Protein AF-A0A259CVH9-F1 (afdb_monomer_lite)

pLDDT: mean 92.56, std 6.68, range [46.56, 98.88]

Structure (mmCIF, N/CA/C/O backbone):
data_AF-A0A259CVH9-F1
#
_entry.id   AF-A0A259CVH9-F1
#
loop_
_atom_site.group_PDB
_atom_site.id
_atom_site.type_symbol
_ato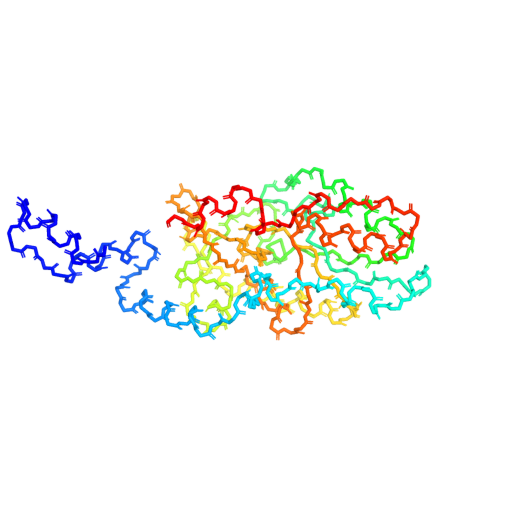m_site.label_atom_id
_atom_site.label_alt_id
_atom_site.label_comp_id
_atom_site.label_asym_id
_atom_site.label_entity_id
_atom_site.label_seq_id
_atom_site.pdbx_PDB_ins_code
_atom_site.Cartn_x
_atom_site.Cartn_y
_atom_site.Cartn_z
_atom_site.occupancy
_atom_site.B_iso_or_equiv
_atom_site.auth_seq_id
_atom_site.auth_comp_id
_atom_site.auth_asym_id
_atom_site.auth_atom_id
_atom_site.pdbx_PDB_model_num
ATOM 1 N N . THR A 1 1 ? -15.887 -14.372 23.619 1.00 76.25 1 THR A N 1
ATOM 2 C CA . THR A 1 1 ? -17.123 -13.780 23.045 1.00 76.25 1 THR A CA 1
ATOM 3 C C . THR A 1 1 ? -17.719 -12.718 23.972 1.00 76.25 1 THR A C 1
ATOM 5 O O . THR A 1 1 ? -17.299 -12.614 25.121 1.00 76.25 1 THR A O 1
ATOM 8 N N . ALA A 1 2 ? -18.716 -11.935 23.524 1.00 79.69 2 ALA A N 1
ATOM 9 C CA . ALA A 1 2 ? -19.437 -10.989 24.397 1.00 79.69 2 ALA A CA 1
ATOM 10 C C . ALA A 1 2 ? -20.149 -11.671 25.576 1.00 79.69 2 ALA A C 1
ATOM 12 O O . ALA A 1 2 ? -20.274 -11.075 26.644 1.00 79.69 2 ALA A O 1
ATOM 13 N N . LYS A 1 3 ? -20.568 -12.930 25.399 1.00 82.44 3 LYS A N 1
ATOM 14 C CA . LYS A 1 3 ? -21.168 -13.743 26.462 1.00 82.44 3 LYS A CA 1
ATOM 15 C C . LYS A 1 3 ? -20.138 -14.122 27.528 1.00 82.44 3 LYS A C 1
ATOM 17 O O . LYS A 1 3 ? -20.437 -13.984 28.707 1.00 82.44 3 LYS A O 1
ATOM 22 N N . ASP A 1 4 ? -18.921 -14.490 27.129 1.00 84.31 4 ASP A N 1
ATOM 23 C CA . ASP A 1 4 ? -17.855 -14.850 28.081 1.00 84.31 4 ASP A CA 1
ATOM 24 C C . ASP A 1 4 ? -17.418 -13.641 28.912 1.00 84.31 4 ASP A C 1
ATOM 26 O O . ASP A 1 4 ? -17.296 -13.731 30.131 1.00 84.31 4 ASP A O 1
ATOM 30 N N . ARG A 1 5 ? -17.275 -12.468 28.278 1.00 83.12 5 ARG A N 1
ATOM 31 C CA . ARG A 1 5 ? -16.976 -11.222 29.001 1.00 83.12 5 ARG A CA 1
ATOM 32 C C . ARG A 1 5 ? -18.088 -10.795 29.934 1.00 83.12 5 ARG A C 1
ATOM 34 O O . ARG A 1 5 ? -17.809 -10.332 31.033 1.00 83.12 5 ARG A O 1
ATOM 41 N N . LEU A 1 6 ? -19.341 -10.966 29.519 1.00 87.75 6 LEU A N 1
ATOM 42 C CA . LEU A 1 6 ? -20.479 -10.731 30.398 1.00 87.75 6 LEU A CA 1
ATOM 43 C C . LEU A 1 6 ? -20.443 -11.676 31.606 1.00 87.75 6 LEU A C 1
ATOM 45 O O . LEU A 1 6 ? -20.653 -11.225 32.728 1.00 87.75 6 LEU A O 1
ATOM 49 N N . ALA A 1 7 ? -20.153 -12.961 31.391 1.00 86.88 7 ALA A N 1
ATOM 50 C CA . ALA A 1 7 ? -20.030 -13.939 32.467 1.00 86.88 7 ALA A CA 1
ATOM 51 C C . ALA A 1 7 ? -18.899 -13.574 33.440 1.00 86.88 7 ALA A C 1
ATOM 53 O O . ALA A 1 7 ? -19.085 -13.667 34.650 1.00 86.88 7 ALA A O 1
ATOM 54 N N . GLN A 1 8 ? -17.759 -13.099 32.932 1.00 87.44 8 GLN A N 1
ATOM 55 C CA . GLN A 1 8 ? -16.642 -12.638 33.755 1.00 87.44 8 GLN A CA 1
ATOM 56 C C . GLN A 1 8 ? -16.979 -11.352 34.523 1.00 87.44 8 GLN A C 1
ATOM 58 O O . GLN A 1 8 ? -16.754 -11.291 35.729 1.00 87.44 8 GLN A O 1
ATOM 63 N N . ALA A 1 9 ? -17.590 -10.361 33.866 1.00 83.44 9 ALA A N 1
ATOM 64 C CA . ALA A 1 9 ? -18.018 -9.114 34.501 1.00 83.44 9 ALA A CA 1
ATOM 65 C C . ALA A 1 9 ? -19.042 -9.362 35.621 1.00 83.44 9 ALA A C 1
ATOM 67 O O . ALA A 1 9 ? -18.959 -8.750 36.684 1.00 83.44 9 ALA A O 1
ATOM 68 N N . ARG A 1 10 ? -19.959 -10.320 35.429 1.00 90.38 10 ARG A N 1
ATOM 69 C CA . ARG A 1 10 ? -20.968 -10.696 36.432 1.00 90.38 10 ARG A CA 1
ATOM 70 C C . ARG A 1 10 ? -20.410 -11.360 37.689 1.00 90.38 10 ARG A C 1
ATOM 72 O O . ARG A 1 10 ? -21.114 -11.381 38.692 1.00 90.38 10 ARG A O 1
ATOM 79 N N . ARG A 1 11 ? -19.161 -11.846 37.673 1.00 90.56 11 ARG A N 1
ATOM 80 C CA . ARG A 1 11 ? -18.482 -12.330 38.892 1.00 90.56 11 ARG A CA 1
ATOM 81 C C . ARG A 1 11 ? -18.163 -11.201 39.874 1.00 90.56 11 ARG A C 1
ATOM 83 O O . ARG A 1 11 ? -18.037 -11.466 41.060 1.00 90.56 11 ARG A O 1
ATOM 90 N N . VAL A 1 12 ? -18.024 -9.970 39.378 1.00 88.88 12 VAL A N 1
ATOM 91 C CA . VAL A 1 12 ? -17.688 -8.777 40.176 1.00 88.88 12 VAL A CA 1
ATOM 92 C C . VAL A 1 12 ? -18.896 -7.851 40.312 1.00 88.88 12 VAL A C 1
ATOM 94 O O . VAL A 1 12 ? -19.144 -7.289 41.373 1.00 88.88 12 VAL A O 1
ATOM 97 N N . THR A 1 13 ? -19.682 -7.708 39.245 1.00 87.31 13 THR A N 1
ATOM 98 C CA . THR A 1 13 ? -20.873 -6.853 39.197 1.00 87.31 13 THR A CA 1
ATOM 99 C C . THR A 1 13 ? -22.050 -7.654 38.636 1.00 87.31 13 THR A C 1
ATOM 101 O O . THR A 1 13 ? -22.218 -7.711 37.415 1.00 87.31 13 THR A O 1
ATOM 104 N N . PRO A 1 14 ? -22.886 -8.275 39.490 1.00 89.12 14 PRO A N 1
ATOM 105 C CA . PRO A 1 14 ? -23.975 -9.161 39.059 1.00 89.12 14 PRO A CA 1
ATOM 106 C C . PRO A 1 14 ? -24.951 -8.515 38.059 1.00 89.12 14 PRO A C 1
ATOM 108 O O . PRO A 1 14 ? -25.470 -9.185 37.165 1.00 89.12 14 PRO A O 1
ATOM 111 N N . GLU A 1 15 ? -25.144 -7.197 38.157 1.00 91.62 15 GLU A N 1
ATOM 112 C CA . GLU A 1 15 ? -26.022 -6.404 37.286 1.00 91.62 15 GLU A CA 1
ATOM 113 C C . GLU A 1 15 ? -25.395 -6.015 35.936 1.00 91.62 15 GLU A C 1
ATOM 115 O O . GLU A 1 15 ? -26.026 -5.321 35.131 1.00 91.62 15 GLU A O 1
ATOM 120 N N . ALA A 1 16 ? -24.164 -6.453 35.644 1.00 88.19 16 ALA A N 1
ATOM 121 C CA . ALA A 1 16 ? -23.511 -6.157 34.375 1.00 88.19 16 ALA A CA 1
ATOM 122 C C . ALA A 1 16 ? -24.403 -6.562 33.185 1.00 88.19 16 ALA A C 1
ATOM 124 O O . ALA A 1 16 ? -24.985 -7.658 33.131 1.00 88.19 16 ALA A O 1
ATOM 125 N N . LYS A 1 17 ? -24.513 -5.645 32.216 1.00 92.12 17 LYS A N 1
ATOM 126 C CA . LYS A 1 17 ? -25.372 -5.772 31.030 1.00 92.12 17 LYS A CA 1
ATOM 127 C C . LYS A 1 17 ? -24.567 -6.224 29.816 1.00 92.12 17 LYS A C 1
ATOM 129 O O . LYS A 1 17 ? -23.443 -5.774 29.603 1.00 92.12 17 LYS A O 1
ATOM 134 N N . LEU A 1 18 ? -25.189 -7.030 28.952 1.00 90.50 18 LEU A N 1
ATOM 135 C CA . LEU A 1 18 ? -24.586 -7.480 27.690 1.00 90.50 18 LEU A CA 1
ATOM 136 C C . LEU A 1 18 ? -24.122 -6.305 26.814 1.00 90.50 18 LEU A C 1
ATOM 138 O O . LEU A 1 18 ? -23.047 -6.373 26.230 1.00 90.50 18 LEU A O 1
ATOM 142 N N . ALA A 1 19 ? -24.898 -5.217 26.773 1.00 89.06 19 ALA A N 1
ATOM 143 C CA . ALA A 1 19 ? -24.561 -4.020 26.005 1.00 89.06 19 ALA A CA 1
ATOM 144 C C . ALA A 1 19 ? -23.228 -3.384 26.442 1.00 89.06 19 ALA A C 1
ATOM 146 O O . ALA A 1 19 ? -22.480 -2.899 25.598 1.00 89.06 19 ALA A O 1
ATOM 147 N N . ALA A 1 20 ? -22.897 -3.431 27.738 1.00 88.12 20 ALA A N 1
ATOM 148 C CA . ALA A 1 20 ? -21.623 -2.927 28.247 1.00 88.12 20 ALA A CA 1
ATOM 149 C C . ALA A 1 20 ? -20.455 -3.826 27.810 1.00 88.12 20 ALA A C 1
ATOM 151 O O . ALA A 1 20 ? -19.454 -3.322 27.310 1.00 88.12 20 ALA A O 1
ATOM 152 N N . ALA A 1 21 ? -20.616 -5.152 27.899 1.00 88.88 21 ALA A N 1
ATOM 153 C CA . ALA A 1 21 ? -19.615 -6.109 27.419 1.00 88.88 21 ALA A CA 1
ATOM 154 C C . ALA A 1 21 ? -19.387 -5.994 25.898 1.00 88.88 21 ALA A C 1
ATOM 156 O O . ALA A 1 21 ? -18.253 -6.031 25.426 1.00 88.88 21 ALA A O 1
ATOM 157 N N . GLN A 1 22 ? -20.461 -5.804 25.127 1.00 91.50 22 GLN A N 1
ATOM 158 C CA . GLN A 1 22 ? -20.402 -5.549 23.686 1.00 91.50 22 GLN A CA 1
ATOM 159 C C . GLN A 1 22 ? -19.689 -4.233 23.359 1.00 91.50 22 GLN A C 1
ATOM 161 O O . GLN A 1 22 ? -18.841 -4.202 22.471 1.00 91.50 22 GLN A O 1
ATOM 166 N N . LEU A 1 23 ? -20.006 -3.150 24.075 1.00 89.75 23 LEU A N 1
ATOM 167 C CA . LEU A 1 23 ? -19.342 -1.860 23.894 1.00 89.75 23 LEU A CA 1
ATOM 168 C C . LEU A 1 23 ? -17.853 -1.937 24.243 1.00 89.75 23 LEU A C 1
ATOM 170 O O . LEU A 1 23 ? -17.039 -1.353 23.537 1.00 89.75 23 LEU A O 1
ATOM 174 N N . GLN A 1 24 ? -17.495 -2.668 25.298 1.00 87.56 24 GLN A N 1
ATOM 175 C CA . GLN A 1 24 ? -16.103 -2.879 25.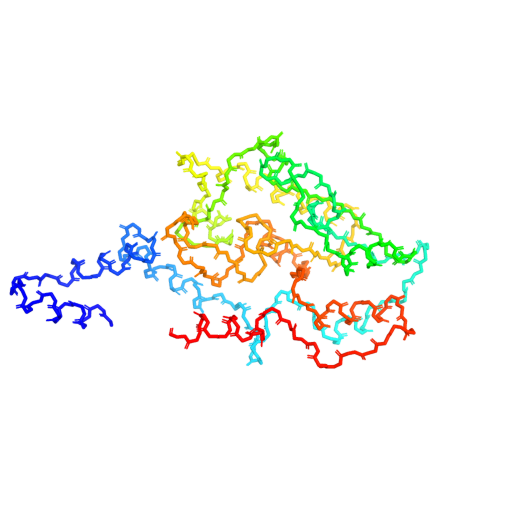676 1.00 87.56 24 GLN A CA 1
ATOM 176 C C . GLN A 1 24 ? -15.334 -3.620 24.577 1.00 87.56 24 GLN A C 1
ATOM 178 O O . GLN A 1 24 ? -14.271 -3.158 24.175 1.00 87.56 24 GLN A O 1
ATOM 183 N N . ILE A 1 25 ? -15.894 -4.711 24.035 1.00 87.31 25 ILE A N 1
ATOM 184 C CA . ILE A 1 25 ? -15.296 -5.410 22.886 1.00 87.31 25 ILE A CA 1
ATOM 185 C C . ILE A 1 25 ? -15.146 -4.455 21.705 1.00 87.31 25 ILE A C 1
ATOM 187 O O . ILE A 1 25 ? -14.065 -4.353 21.143 1.00 87.31 25 ILE A O 1
ATOM 191 N N . ALA A 1 26 ? -16.199 -3.718 21.351 1.00 86.50 26 ALA A N 1
ATOM 192 C CA . ALA A 1 26 ? -16.135 -2.778 20.239 1.00 86.50 26 ALA A CA 1
ATOM 193 C C . ALA A 1 26 ? -14.996 -1.759 20.416 1.00 86.50 26 ALA A C 1
ATOM 195 O O . ALA A 1 26 ? -14.211 -1.568 19.493 1.00 86.50 26 ALA A O 1
ATOM 196 N N . ARG A 1 27 ? -14.859 -1.168 21.610 1.00 86.06 27 ARG A N 1
ATOM 197 C CA . ARG A 1 27 ? -13.824 -0.168 21.916 1.00 86.06 27 ARG A CA 1
ATOM 198 C C . ARG A 1 27 ? -12.409 -0.727 21.883 1.00 86.06 27 ARG A C 1
ATOM 200 O O . ARG A 1 27 ? -11.522 -0.055 21.376 1.00 86.06 27 ARG A O 1
ATOM 207 N N . GLU A 1 28 ? -12.198 -1.942 22.376 1.00 84.06 28 GLU A N 1
ATOM 208 C CA . GLU A 1 28 ? -10.892 -2.608 22.280 1.00 84.06 28 GLU A CA 1
ATOM 209 C C . GLU A 1 28 ? -10.482 -2.887 20.834 1.00 84.06 28 GLU A C 1
ATOM 211 O O . GLU A 1 28 ? -9.303 -2.890 20.503 1.00 84.06 28 GLU A O 1
ATOM 216 N N . TYR A 1 29 ? -11.465 -3.077 19.957 1.00 79.44 29 TYR A N 1
ATOM 217 C CA . TYR A 1 29 ? -11.261 -3.198 18.520 1.00 79.44 29 TYR A CA 1
ATOM 218 C C . TYR A 1 29 ? -11.346 -1.827 17.814 1.00 79.44 29 TYR A C 1
ATOM 220 O O . TYR A 1 29 ? -11.501 -1.769 16.601 1.00 79.44 29 TYR A O 1
ATOM 228 N N . GLY A 1 30 ? -11.250 -0.709 18.541 1.00 79.75 30 GLY A N 1
ATOM 229 C CA . GLY A 1 30 ? -11.197 0.638 17.961 1.00 79.75 30 GLY A CA 1
ATOM 230 C C . GLY A 1 30 ? -12.525 1.172 17.407 1.00 79.75 30 GLY A C 1
ATOM 231 O O . GLY A 1 30 ? -12.536 2.190 16.716 1.00 79.75 30 GLY A O 1
ATOM 232 N N . PHE A 1 31 ? -13.658 0.527 17.701 1.00 83.25 31 PHE A N 1
ATOM 233 C CA . PHE A 1 31 ? -14.986 0.954 17.255 1.00 83.25 31 PHE A CA 1
ATOM 234 C C . PHE A 1 31 ? -15.724 1.762 18.327 1.00 83.25 31 PHE A C 1
ATOM 236 O O . PHE A 1 31 ? -15.744 1.424 19.511 1.00 83.25 31 PHE A O 1
ATOM 243 N N . SER A 1 32 ? -16.436 2.803 17.889 1.00 84.31 32 SER A N 1
ATOM 244 C CA . SER A 1 32 ? -17.243 3.663 18.766 1.00 84.31 32 SER A CA 1
ATOM 245 C C . SER A 1 32 ? -18.487 2.970 19.337 1.00 84.31 32 SER A C 1
ATOM 247 O O . SER A 1 32 ? -19.027 3.406 20.354 1.00 84.31 32 SER A O 1
ATOM 249 N N . SER A 1 33 ? -18.960 1.895 18.697 1.00 88.88 33 SER A N 1
ATOM 250 C CA . SER A 1 33 ? -20.133 1.132 19.127 1.00 88.88 33 SER A CA 1
ATOM 251 C C . SER A 1 33 ? -20.112 -0.310 18.612 1.00 88.88 33 SER A C 1
ATOM 253 O O . SER A 1 33 ? -19.509 -0.611 17.582 1.00 88.88 33 SER A O 1
ATOM 255 N N . TRP A 1 34 ? -20.856 -1.197 19.283 1.00 88.88 34 TRP A N 1
ATOM 256 C CA . TRP A 1 34 ? -21.060 -2.580 18.829 1.00 88.88 34 TRP A CA 1
ATOM 257 C C . TRP A 1 34 ? -21.707 -2.663 17.444 1.00 88.88 34 TRP A C 1
ATOM 259 O O . TRP A 1 34 ? -21.360 -3.524 16.641 1.00 88.88 34 TRP A O 1
ATOM 269 N N . ARG A 1 35 ? -22.636 -1.747 17.137 1.00 88.31 35 ARG A N 1
ATOM 270 C CA . ARG A 1 35 ? -23.261 -1.673 15.812 1.00 88.31 35 ARG A CA 1
ATOM 271 C C . ARG A 1 35 ? -22.223 -1.361 14.735 1.00 88.31 35 ARG A C 1
ATOM 273 O O . ARG A 1 35 ? -22.218 -2.046 13.722 1.00 88.31 35 ARG A O 1
ATOM 280 N N . ALA A 1 36 ? -21.347 -0.382 14.968 1.00 84.81 36 ALA A N 1
ATOM 281 C CA . ALA A 1 36 ? -20.278 -0.040 14.029 1.00 84.81 36 ALA A CA 1
ATOM 282 C C . ALA A 1 36 ? -19.333 -1.229 13.787 1.00 84.81 36 ALA A C 1
ATOM 284 O O . ALA A 1 36 ? -19.039 -1.541 12.637 1.00 84.81 36 ALA A O 1
ATOM 285 N N . MET A 1 37 ? -18.947 -1.938 14.855 1.00 86.94 37 MET A N 1
ATOM 286 C CA . MET A 1 37 ? -18.130 -3.150 14.748 1.00 86.94 37 MET A CA 1
ATOM 287 C C . MET A 1 37 ? -18.824 -4.238 13.916 1.00 86.94 37 MET A C 1
ATOM 289 O O . MET A 1 37 ? -18.209 -4.785 13.009 1.00 86.94 37 MET A O 1
ATOM 293 N N . LYS A 1 38 ? -20.104 -4.539 14.179 1.00 87.06 38 LYS A N 1
ATOM 294 C CA . LYS A 1 38 ? -20.841 -5.562 13.415 1.00 87.06 38 LYS A CA 1
ATOM 295 C C . LYS A 1 38 ? -20.929 -5.234 11.930 1.00 87.06 38 LYS A C 1
ATOM 297 O O . LYS A 1 38 ? -20.645 -6.101 11.118 1.00 87.06 38 LYS A O 1
ATOM 302 N N . VAL A 1 39 ? -21.269 -3.990 11.591 1.00 84.81 39 VAL A N 1
ATOM 303 C CA . VAL A 1 39 ? -21.339 -3.561 10.188 1.00 84.81 39 VAL A CA 1
ATOM 304 C C . VAL A 1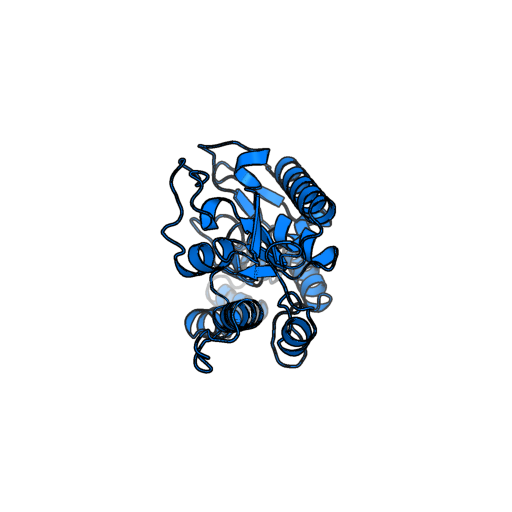 39 ? -19.970 -3.710 9.519 1.00 84.81 39 VAL A C 1
ATOM 306 O O . VAL A 1 39 ? -19.893 -4.182 8.392 1.00 84.81 39 VAL A O 1
ATOM 309 N N . HIS A 1 40 ? -18.879 -3.356 10.203 1.00 81.75 40 HIS A N 1
ATOM 310 C CA . HIS A 1 40 ? -17.535 -3.567 9.665 1.00 81.75 40 HIS A CA 1
ATOM 311 C C . HIS A 1 40 ? -17.215 -5.057 9.459 1.00 81.75 40 HIS A C 1
ATOM 313 O O . HIS A 1 40 ? -16.723 -5.417 8.396 1.00 81.75 40 HIS A O 1
ATOM 319 N N . VAL A 1 41 ? -17.545 -5.931 10.416 1.00 82.00 41 VAL A N 1
ATOM 320 C CA . VAL A 1 41 ? -17.359 -7.387 10.263 1.00 82.00 41 VAL A CA 1
ATOM 321 C C . VAL A 1 41 ? -18.153 -7.922 9.071 1.00 82.00 41 VAL A C 1
ATOM 323 O O . VAL A 1 41 ? -17.603 -8.658 8.262 1.00 82.00 41 VAL A O 1
ATOM 326 N N . GLU A 1 42 ? -19.411 -7.511 8.915 1.00 82.81 42 GLU A N 1
ATOM 327 C CA . GLU A 1 42 ? -20.248 -7.883 7.767 1.00 82.81 42 GLU A CA 1
ATOM 328 C C . GLU A 1 42 ? -19.624 -7.417 6.439 1.00 82.81 42 GLU A C 1
ATOM 330 O O . GLU A 1 42 ? -19.589 -8.180 5.473 1.00 82.81 42 GLU A O 1
ATOM 335 N N . ARG A 1 43 ? -19.059 -6.199 6.394 1.00 80.25 43 ARG A N 1
ATOM 336 C CA . ARG A 1 43 ? -18.331 -5.693 5.216 1.00 80.25 43 ARG A CA 1
ATOM 337 C C . ARG A 1 43 ? -17.056 -6.481 4.933 1.00 80.25 43 ARG A C 1
ATOM 339 O O . ARG A 1 43 ? -16.795 -6.778 3.771 1.00 80.25 43 ARG A O 1
ATOM 346 N N . LEU A 1 44 ? -16.279 -6.831 5.958 1.00 74.44 44 LEU A N 1
ATOM 347 C CA . LEU A 1 44 ? -15.095 -7.677 5.798 1.00 74.44 44 LEU A CA 1
ATOM 348 C C . LEU A 1 44 ? -15.473 -9.052 5.249 1.00 74.44 44 LEU A C 1
ATOM 350 O O . LEU A 1 44 ? -14.836 -9.521 4.318 1.00 74.44 44 LEU A O 1
ATOM 354 N N . SER A 1 45 ? -16.537 -9.669 5.768 1.00 71.88 45 SER A N 1
ATOM 355 C CA . SER A 1 45 ? -17.029 -10.955 5.261 1.00 71.88 45 SER A CA 1
ATOM 356 C C . SER A 1 45 ? -17.529 -10.874 3.816 1.00 71.88 45 SER A C 1
ATOM 358 O O . SER A 1 45 ? -17.451 -11.862 3.093 1.00 71.88 45 SER A O 1
ATOM 360 N N . ALA A 1 46 ? -18.025 -9.713 3.382 1.00 70.44 46 ALA A N 1
ATOM 361 C CA . ALA A 1 46 ? -18.440 -9.484 2.000 1.00 70.44 46 ALA A CA 1
ATOM 362 C C . ALA A 1 46 ? -17.265 -9.196 1.044 1.00 70.44 46 ALA A C 1
ATOM 364 O O . ALA A 1 46 ? -17.410 -9.355 -0.169 1.00 70.44 46 ALA A O 1
ATOM 365 N N . ARG A 1 47 ? -16.106 -8.757 1.555 1.00 77.81 47 ARG A N 1
ATOM 366 C CA . ARG A 1 47 ? -14.920 -8.445 0.746 1.00 77.81 47 ARG A CA 1
ATOM 367 C C . ARG A 1 47 ? -14.009 -9.666 0.646 1.00 77.81 47 ARG A C 1
ATOM 369 O O . ARG A 1 47 ? -13.523 -10.194 1.640 1.00 77.81 47 ARG A O 1
ATOM 376 N N . ARG A 1 48 ? -13.712 -10.088 -0.583 1.00 78.06 48 ARG A N 1
ATOM 377 C CA . ARG A 1 48 ? -12.743 -11.159 -0.843 1.00 78.06 48 ARG A CA 1
ATOM 378 C C . ARG A 1 48 ? -11.317 -10.602 -0.785 1.00 78.06 48 ARG A C 1
ATOM 380 O O . ARG A 1 48 ? -10.781 -10.133 -1.787 1.00 78.06 48 ARG A O 1
ATOM 387 N N . THR A 1 49 ? -10.724 -10.624 0.406 1.00 84.25 49 THR A N 1
ATOM 388 C CA . THR A 1 49 ? -9.339 -10.167 0.645 1.00 84.25 49 THR A CA 1
ATOM 389 C C . THR A 1 49 ? -8.301 -11.217 0.244 1.00 84.25 49 THR A C 1
ATOM 391 O O . THR A 1 49 ? -7.194 -10.870 -0.162 1.00 84.25 49 THR A O 1
ATOM 394 N N . PHE A 1 50 ? -8.678 -12.495 0.311 1.00 90.00 50 PHE A N 1
ATOM 395 C CA . PHE A 1 50 ? -7.851 -13.639 -0.061 1.00 90.00 50 PHE A CA 1
ATOM 396 C C . PHE A 1 50 ? -8.577 -14.516 -1.082 1.00 90.00 50 PHE A C 1
ATOM 398 O O . PHE A 1 50 ? -9.806 -14.633 -1.056 1.00 90.00 50 PHE A O 1
ATOM 405 N N . ASP A 1 51 ? -7.810 -15.117 -1.981 1.00 89.06 51 ASP A N 1
ATOM 406 C CA . ASP A 1 51 ? -8.251 -16.214 -2.829 1.00 89.06 51 ASP A CA 1
ATOM 407 C C . ASP A 1 51 ? -8.491 -17.494 -2.002 1.00 89.06 51 ASP A C 1
ATOM 409 O O . ASP A 1 51 ? -8.158 -17.567 -0.818 1.00 89.06 51 ASP A O 1
ATOM 413 N N . GLU A 1 52 ? -9.084 -18.520 -2.621 1.00 87.38 52 GLU A N 1
ATOM 414 C CA . GLU A 1 52 ? -9.399 -19.800 -1.956 1.00 87.38 52 GLU A CA 1
ATOM 415 C C . GLU A 1 52 ? -8.155 -20.538 -1.444 1.00 87.38 52 GLU A C 1
ATOM 417 O O . GLU A 1 52 ? -8.229 -21.282 -0.470 1.00 87.38 52 GLU A O 1
ATOM 422 N N . ASP A 1 53 ? -7.003 -20.301 -2.068 1.00 89.06 53 ASP A N 1
ATOM 423 C CA . ASP A 1 53 ? -5.701 -20.839 -1.673 1.00 89.06 53 ASP A CA 1
ATOM 424 C C . ASP A 1 53 ? -4.969 -19.963 -0.639 1.00 89.06 53 ASP A C 1
ATOM 426 O O . ASP A 1 53 ? -3.818 -20.236 -0.299 1.00 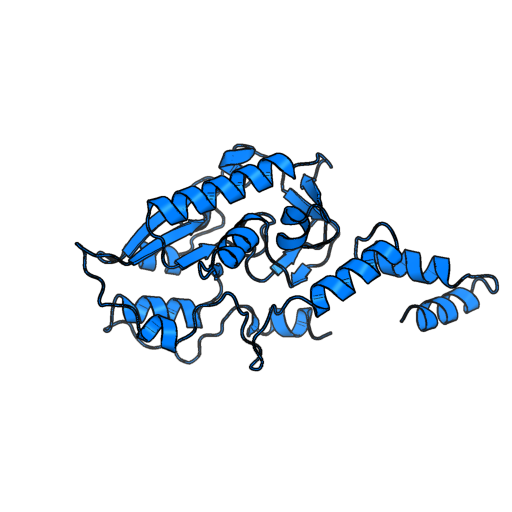89.06 53 ASP A O 1
ATOM 430 N N . GLY A 1 54 ? -5.624 -18.918 -0.122 1.00 89.88 54 GLY A N 1
ATOM 431 C CA . GLY A 1 54 ? -5.094 -18.059 0.936 1.00 89.88 54 GLY A CA 1
ATOM 432 C C . GLY A 1 54 ? -4.122 -16.976 0.462 1.00 89.88 54 GLY A C 1
ATOM 433 O O . GLY A 1 54 ? -3.510 -16.315 1.300 1.00 89.88 54 GLY A O 1
ATOM 434 N N . VAL A 1 55 ? -3.984 -16.760 -0.850 1.00 92.75 55 VAL A N 1
ATOM 435 C CA . VAL A 1 55 ? -3.164 -15.672 -1.405 1.00 92.75 55 VAL A CA 1
ATOM 436 C C . VAL A 1 55 ? -3.975 -14.371 -1.441 1.00 92.75 55 VAL A C 1
ATOM 438 O O . VAL A 1 55 ? -5.120 -14.391 -1.893 1.00 92.75 55 VAL A O 1
ATOM 441 N N . PRO A 1 56 ? -3.438 -13.222 -0.991 1.00 95.06 56 PRO A N 1
ATOM 442 C CA . PRO A 1 56 ? -4.142 -11.952 -1.096 1.00 95.06 56 PRO A CA 1
ATOM 443 C C . PRO A 1 56 ? -4.513 -11.610 -2.545 1.00 95.06 56 PRO A C 1
ATOM 445 O O . PRO A 1 56 ? -3.666 -11.636 -3.436 1.00 95.06 56 PRO A O 1
ATOM 448 N N . THR A 1 57 ? -5.766 -11.213 -2.777 1.00 94.44 57 THR A N 1
ATOM 449 C CA . THR A 1 57 ? -6.335 -11.013 -4.129 1.00 94.44 57 THR A CA 1
ATOM 450 C C . THR A 1 57 ? -5.682 -9.891 -4.940 1.00 94.44 57 THR A C 1
ATOM 452 O O . THR A 1 57 ? -5.855 -9.813 -6.153 1.00 94.44 57 THR A O 1
ATOM 455 N N . HIS A 1 58 ? -4.942 -9.001 -4.280 1.00 95.69 58 HIS A N 1
ATOM 456 C CA . HIS A 1 58 ? -4.248 -7.880 -4.909 1.00 95.69 58 HIS A CA 1
ATOM 457 C C . HIS A 1 58 ? -2.832 -8.227 -5.391 1.00 95.69 58 HIS A C 1
ATOM 459 O O . HIS A 1 58 ? -2.255 -7.444 -6.152 1.00 95.69 58 HIS A O 1
ATOM 465 N N . LEU A 1 59 ? -2.269 -9.362 -4.954 1.00 96.94 59 LEU A N 1
ATOM 466 C CA . LEU A 1 59 ? -0.951 -9.798 -5.402 1.00 96.94 59 LEU A CA 1
ATOM 467 C C . LEU A 1 59 ? -1.046 -10.345 -6.832 1.00 96.94 59 LEU A C 1
ATOM 469 O O . LEU A 1 59 ? -1.926 -11.157 -7.130 1.00 96.94 59 LEU A O 1
ATOM 473 N N . PRO A 1 60 ? -0.137 -9.946 -7.740 1.00 96.31 60 PRO A N 1
ATOM 474 C CA . PRO A 1 60 ? -0.083 -10.546 -9.060 1.00 96.31 60 PRO A CA 1
ATOM 475 C C . PRO A 1 60 ? 0.332 -12.015 -8.937 1.00 96.31 60 PRO A C 1
ATOM 477 O O . PRO A 1 60 ? 1.372 -12.345 -8.368 1.00 96.31 60 PRO A O 1
ATOM 480 N N . ARG A 1 61 ? -0.480 -12.904 -9.506 1.00 91.94 61 ARG A N 1
ATOM 481 C CA . ARG A 1 61 ? -0.190 -14.336 -9.522 1.00 91.94 61 ARG A CA 1
ATOM 482 C C . ARG A 1 61 ? 1.026 -14.659 -10.397 1.00 91.94 61 ARG A C 1
ATOM 484 O O . ARG A 1 61 ? 1.405 -13.899 -11.289 1.00 91.94 61 ARG A O 1
ATOM 491 N N . VAL A 1 62 ? 1.641 -15.814 -10.145 1.00 88.50 62 VAL A N 1
ATOM 492 C CA . VAL A 1 62 ? 2.851 -16.256 -10.861 1.00 88.50 62 VAL A CA 1
ATOM 493 C C . VAL A 1 62 ? 2.595 -16.420 -12.362 1.00 88.50 62 VAL A C 1
ATOM 495 O O . VAL A 1 62 ? 3.442 -16.045 -13.168 1.00 88.50 62 VAL A O 1
ATOM 498 N N . ASP A 1 63 ? 1.429 -16.934 -12.741 1.00 91.25 63 ASP A N 1
ATOM 499 C CA . ASP A 1 63 ? 0.976 -17.056 -14.128 1.00 91.25 63 ASP A CA 1
ATOM 500 C C . ASP A 1 63 ? 0.753 -15.686 -14.781 1.00 91.25 63 ASP A C 1
ATOM 502 O O . ASP A 1 63 ? 1.199 -15.481 -15.908 1.00 91.25 63 ASP A O 1
ATOM 506 N N . LEU A 1 64 ? 0.175 -14.717 -14.060 1.00 94.50 64 LEU A N 1
ATOM 507 C CA . LEU A 1 64 ? 0.052 -13.338 -14.543 1.00 94.50 64 LEU A CA 1
ATOM 508 C C . LEU A 1 64 ? 1.426 -12.703 -14.797 1.00 94.50 64 LEU A C 1
ATOM 510 O O . LEU A 1 64 ? 1.629 -12.064 -15.827 1.00 94.50 64 LEU A O 1
ATOM 514 N N . ILE A 1 65 ? 2.384 -12.874 -13.881 1.00 95.94 65 ILE A N 1
ATOM 515 C CA . ILE A 1 65 ? 3.753 -12.366 -14.072 1.00 95.94 65 ILE A CA 1
ATOM 516 C C . ILE A 1 65 ? 4.410 -13.056 -15.275 1.00 95.94 65 ILE A C 1
ATOM 518 O O . ILE A 1 65 ? 5.066 -12.400 -16.086 1.00 95.94 65 ILE A O 1
ATOM 522 N N . ALA A 1 66 ? 4.223 -14.370 -15.417 1.00 92.44 66 ALA A N 1
ATOM 523 C CA . ALA A 1 66 ? 4.757 -15.143 -16.535 1.00 92.44 66 ALA A CA 1
ATOM 524 C C . ALA A 1 66 ? 4.140 -14.734 -17.883 1.00 92.44 66 ALA A C 1
ATOM 526 O O . ALA A 1 66 ? 4.838 -14.746 -18.895 1.00 92.44 66 ALA A O 1
ATOM 527 N N . SER A 1 67 ? 2.868 -14.324 -17.900 1.00 95.44 67 SER A N 1
ATOM 528 C CA . SER A 1 67 ? 2.162 -13.902 -19.112 1.00 95.44 67 SER A CA 1
ATOM 529 C C . SER A 1 67 ? 2.508 -12.481 -19.567 1.00 95.44 67 SER A C 1
ATOM 531 O O . SER A 1 67 ? 2.038 -12.042 -20.619 1.00 95.44 67 SER A O 1
ATOM 533 N N . TRP A 1 68 ? 3.278 -11.716 -18.787 1.00 96.38 68 TRP A N 1
ATOM 534 C CA . TRP A 1 68 ? 3.720 -10.385 -19.202 1.00 96.38 68 TRP A CA 1
ATOM 535 C C . TRP A 1 68 ? 4.593 -10.457 -20.460 1.00 96.38 68 TRP A C 1
ATOM 537 O O . TRP A 1 68 ? 5.288 -11.454 -20.660 1.00 96.38 68 TRP A O 1
ATOM 547 N N . PRO A 1 69 ? 4.597 -9.410 -21.307 1.00 94.75 69 PRO A N 1
ATOM 548 C CA . PRO A 1 69 ? 5.478 -9.354 -22.469 1.00 94.75 69 PRO A CA 1
ATOM 549 C C . PRO A 1 69 ? 6.943 -9.234 -22.046 1.00 94.75 69 PRO A C 1
ATOM 551 O O . PRO A 1 69 ? 7.245 -8.865 -20.910 1.00 94.75 69 PRO A O 1
ATOM 554 N N . ASP A 1 70 ? 7.860 -9.484 -22.980 1.00 94.25 70 ASP A N 1
ATOM 555 C CA . ASP A 1 70 ? 9.267 -9.167 -22.750 1.00 94.25 70 ASP A CA 1
ATOM 556 C C . ASP A 1 70 ? 9.461 -7.654 -22.661 1.00 94.25 70 ASP A C 1
ATOM 558 O O . ASP A 1 70 ? 8.994 -6.888 -23.521 1.00 94.25 70 ASP A O 1
ATOM 562 N N . PHE A 1 71 ? 10.142 -7.243 -21.592 1.00 96.75 71 PHE A N 1
ATOM 563 C CA . PHE A 1 71 ? 10.459 -5.854 -21.299 1.00 96.75 71 PHE A CA 1
ATOM 564 C C . PHE A 1 71 ? 11.875 -5.533 -21.763 1.00 96.75 71 PHE A C 1
ATOM 566 O O . PHE A 1 71 ? 12.829 -6.229 -21.407 1.00 96.75 71 PHE A O 1
ATOM 573 N N . THR A 1 72 ? 12.004 -4.447 -22.518 1.00 96.31 72 THR A N 1
ATOM 574 C CA . THR A 1 72 ? 13.281 -3.899 -22.998 1.00 96.31 72 THR A CA 1
ATOM 575 C C . THR A 1 72 ? 13.467 -2.484 -22.454 1.00 96.31 72 THR A C 1
ATOM 577 O O . THR A 1 72 ? 12.578 -1.962 -21.778 1.00 96.31 72 THR A O 1
ATOM 580 N N . ALA A 1 73 ? 14.598 -1.841 -22.739 1.00 95.19 73 ALA A N 1
ATOM 581 C CA . ALA A 1 73 ? 14.812 -0.449 -22.343 1.00 95.19 73 ALA A CA 1
ATOM 582 C C . ALA A 1 73 ? 13.814 0.516 -23.018 1.00 95.19 73 ALA A C 1
ATOM 584 O O . ALA A 1 73 ? 13.357 1.488 -22.416 1.00 95.19 73 ALA A O 1
ATOM 585 N N . GLU A 1 74 ? 13.414 0.212 -24.253 1.00 96.38 74 GLU A N 1
ATOM 586 C CA . GLU A 1 74 ? 12.469 0.997 -25.053 1.00 96.38 74 GLU A CA 1
ATOM 587 C C . GLU A 1 74 ? 11.018 0.742 -24.629 1.00 96.38 74 GLU A C 1
ATOM 589 O O . GLU A 1 74 ? 10.176 1.641 -24.695 1.00 96.38 74 GLU A O 1
ATOM 594 N N . ARG A 1 75 ? 10.725 -0.476 -24.155 1.00 96.31 75 ARG A N 1
ATOM 595 C CA . ARG A 1 75 ? 9.405 -0.888 -23.663 1.00 96.31 75 ARG A CA 1
ATOM 596 C C . ARG A 1 75 ? 9.517 -1.498 -22.258 1.00 96.31 75 ARG A C 1
ATOM 598 O O . ARG A 1 75 ? 9.363 -2.716 -22.111 1.00 96.31 75 ARG A O 1
ATOM 605 N N . PRO A 1 76 ? 9.799 -0.671 -21.236 1.00 97.94 76 PRO A N 1
ATOM 606 C CA . PRO A 1 76 ? 10.064 -1.150 -19.888 1.00 97.94 76 PRO A CA 1
ATOM 607 C C . PRO A 1 76 ? 8.783 -1.549 -19.153 1.00 97.94 76 PRO A C 1
ATOM 609 O O . PRO A 1 76 ? 7.666 -1.180 -19.531 1.00 97.94 76 PRO A O 1
ATOM 612 N N . LEU A 1 77 ? 8.946 -2.279 -18.052 1.00 98.38 77 LEU A N 1
ATOM 613 C CA . LEU A 1 77 ? 7.883 -2.475 -17.075 1.00 98.38 77 LEU A CA 1
ATOM 614 C C . LEU A 1 77 ? 7.672 -1.177 -16.292 1.00 98.38 77 LEU A C 1
ATOM 616 O O . LEU A 1 77 ? 8.553 -0.749 -15.548 1.00 98.38 77 LEU A O 1
ATOM 620 N N . ASN A 1 78 ? 6.493 -0.571 -16.431 1.00 98.56 78 ASN A N 1
ATOM 621 C CA . ASN A 1 78 ? 6.134 0.628 -15.681 1.00 98.56 78 ASN A CA 1
ATOM 622 C C . ASN A 1 78 ? 5.680 0.257 -14.262 1.00 98.56 78 ASN A C 1
ATOM 624 O O . ASN A 1 78 ? 4.685 -0.454 -14.080 1.00 98.56 78 ASN A O 1
ATOM 628 N N . LEU A 1 79 ? 6.405 0.768 -13.272 1.00 98.62 79 LEU A N 1
ATOM 629 C CA . LEU A 1 79 ? 6.206 0.525 -11.848 1.00 98.62 79 LEU A CA 1
ATOM 630 C C . LEU A 1 79 ? 5.799 1.823 -11.151 1.00 98.62 79 LEU A C 1
ATOM 632 O O . LEU A 1 79 ? 6.415 2.860 -11.380 1.00 98.62 79 LEU A O 1
ATOM 636 N N . LEU A 1 80 ? 4.813 1.763 -10.259 1.00 98.75 80 LEU A N 1
ATOM 637 C CA . LEU A 1 80 ? 4.583 2.818 -9.270 1.00 98.75 80 LEU A CA 1
ATOM 638 C C . LEU A 1 80 ? 5.259 2.407 -7.967 1.00 98.75 80 LEU A C 1
ATOM 640 O O . LEU A 1 80 ? 5.021 1.304 -7.491 1.00 98.75 80 LEU A O 1
ATOM 644 N N . VAL A 1 81 ? 6.067 3.275 -7.367 1.00 98.06 81 VAL A N 1
ATOM 645 C CA . VAL A 1 81 ? 6.800 2.936 -6.139 1.00 98.06 81 VAL A CA 1
ATOM 646 C C . VAL A 1 81 ? 6.577 3.999 -5.072 1.00 98.06 81 VAL A C 1
ATOM 648 O O . VAL A 1 81 ? 6.661 5.198 -5.353 1.00 98.06 81 VAL A O 1
ATOM 651 N N . SER A 1 82 ? 6.298 3.579 -3.832 1.00 96.50 82 SER A N 1
ATOM 652 C CA . SER A 1 82 ? 6.264 4.513 -2.700 1.00 96.50 82 SER A CA 1
ATOM 653 C C . SER A 1 82 ? 7.575 5.298 -2.632 1.00 96.50 82 SER A C 1
ATOM 655 O O . SER A 1 82 ? 8.651 4.705 -2.615 1.00 96.50 82 SER A O 1
ATOM 657 N N . GLY A 1 83 ? 7.497 6.629 -2.552 1.00 93.38 83 GLY A N 1
ATOM 658 C CA . GLY A 1 83 ? 8.685 7.493 -2.590 1.00 93.38 83 GLY A CA 1
ATOM 659 C C . GLY A 1 83 ? 9.755 7.123 -1.555 1.00 93.38 83 GLY A C 1
ATOM 660 O O . GLY A 1 83 ? 10.941 7.133 -1.872 1.00 93.38 83 GLY A O 1
ATOM 661 N N . CYS A 1 84 ? 9.343 6.704 -0.355 1.00 91.62 84 CYS A N 1
ATOM 662 C CA . CYS A 1 84 ? 10.261 6.245 0.685 1.00 91.62 84 CYS A CA 1
ATOM 663 C C . CYS A 1 84 ? 11.005 4.949 0.323 1.00 91.62 84 CYS A C 1
ATOM 665 O O . CYS A 1 84 ? 12.186 4.834 0.633 1.00 91.62 84 CYS A O 1
ATOM 667 N N . LEU A 1 85 ? 10.363 4.007 -0.381 1.00 93.69 85 LEU A N 1
ATOM 668 C CA . LEU A 1 85 ? 11.017 2.786 -0.872 1.00 93.69 85 LEU A CA 1
ATOM 669 C C . LEU A 1 85 ? 12.039 3.083 -1.975 1.00 93.69 85 LEU A C 1
ATOM 671 O O . LEU A 1 85 ? 12.991 2.329 -2.153 1.00 93.69 85 LEU A O 1
ATOM 675 N N . ALA A 1 86 ? 11.847 4.183 -2.705 1.00 91.69 86 ALA A N 1
ATOM 676 C CA . ALA A 1 86 ? 12.774 4.663 -3.724 1.00 91.69 86 ALA A CA 1
ATOM 677 C C . ALA A 1 86 ? 13.912 5.540 -3.158 1.00 91.69 86 ALA A C 1
ATOM 679 O O . ALA A 1 86 ? 14.705 6.076 -3.929 1.00 91.69 86 ALA A O 1
ATOM 680 N N . GLY A 1 87 ? 13.995 5.701 -1.831 1.00 89.75 87 GLY A N 1
ATOM 681 C CA . GLY A 1 87 ? 15.048 6.472 -1.164 1.00 89.75 87 GLY A CA 1
ATOM 682 C C . GLY A 1 87 ? 14.812 7.984 -1.115 1.00 89.75 87 GLY A C 1
ATOM 683 O O . GLY A 1 87 ? 15.741 8.729 -0.813 1.00 89.75 87 GLY A O 1
ATOM 684 N N . LEU A 1 88 ? 13.595 8.461 -1.399 1.00 90.31 88 LEU A N 1
ATOM 685 C CA . LEU A 1 88 ? 13.269 9.880 -1.237 1.00 90.31 88 LEU A CA 1
ATOM 686 C C . LEU A 1 88 ? 13.108 10.234 0.258 1.00 90.31 88 LEU A C 1
ATOM 688 O O . LEU A 1 88 ? 12.517 9.438 0.998 1.00 90.31 88 LEU A O 1
ATOM 692 N N . PRO A 1 89 ? 13.558 11.425 0.701 1.00 90.94 89 PRO A N 1
ATOM 693 C CA . PRO A 1 89 ? 13.444 11.896 2.087 1.00 90.94 89 PRO A CA 1
ATOM 694 C C . PRO A 1 89 ? 12.015 12.379 2.396 1.00 90.94 89 PRO A C 1
ATOM 696 O O . PRO A 1 89 ? 11.751 13.564 2.570 1.00 90.94 89 PRO A O 1
ATOM 699 N N . VAL A 1 90 ? 11.060 11.449 2.372 1.00 90.81 90 VAL A N 1
ATOM 700 C CA . VAL A 1 90 ? 9.610 11.709 2.509 1.00 90.81 90 VAL A CA 1
ATOM 701 C C . VAL A 1 90 ? 8.992 10.993 3.714 1.00 90.81 90 VAL A C 1
ATOM 703 O O . VAL A 1 90 ? 7.763 10.865 3.813 1.00 90.81 90 VAL A O 1
ATOM 706 N N . GLY A 1 91 ? 9.835 10.492 4.622 1.00 88.69 91 GLY A N 1
ATOM 707 C CA . GLY A 1 91 ? 9.414 10.025 5.938 1.00 88.69 91 GLY A CA 1
ATOM 708 C C . GLY A 1 91 ? 8.728 11.131 6.738 1.00 88.69 91 GLY A C 1
ATOM 709 O O . GLY A 1 91 ? 8.755 12.299 6.358 1.00 88.69 91 GLY A O 1
ATOM 710 N N . VAL A 1 92 ? 8.087 10.755 7.841 1.00 87.75 92 VAL A N 1
ATOM 711 C CA . VAL A 1 92 ? 7.334 11.667 8.728 1.00 87.75 92 VAL A CA 1
ATOM 712 C C . VAL A 1 92 ? 8.143 12.913 9.119 1.00 87.75 92 VAL A C 1
ATOM 714 O O . VAL A 1 92 ? 7.608 14.015 9.124 1.00 87.75 92 VAL A O 1
ATOM 717 N N . ASP A 1 93 ? 9.437 12.751 9.371 1.00 88.94 93 ASP A N 1
ATOM 718 C CA . ASP A 1 93 ? 10.401 13.779 9.778 1.00 88.94 93 ASP A CA 1
ATOM 719 C C . ASP A 1 93 ? 11.378 14.190 8.655 1.00 88.94 93 ASP A C 1
ATOM 721 O O . ASP A 1 93 ? 12.354 14.892 8.903 1.00 88.94 93 ASP A O 1
ATOM 725 N N . GLY A 1 94 ? 11.147 13.743 7.416 1.00 82.38 94 GLY A N 1
ATOM 726 C CA . GLY A 1 94 ? 12.099 13.913 6.311 1.00 82.38 94 GLY A CA 1
ATOM 727 C C . GLY A 1 94 ? 13.206 12.864 6.265 1.00 82.38 94 GLY A C 1
ATOM 728 O O . GLY A 1 94 ? 14.079 12.942 5.401 1.00 82.38 94 GLY A O 1
ATOM 729 N N . SER A 1 95 ? 13.163 11.852 7.135 1.00 82.12 95 SER A N 1
ATOM 730 C CA . SER A 1 95 ? 14.032 10.680 7.027 1.00 82.12 95 SER A CA 1
ATOM 731 C C . SER A 1 95 ? 13.642 9.765 5.858 1.00 82.12 95 SER A C 1
ATOM 733 O O . SER A 1 95 ? 12.633 9.948 5.164 1.00 82.12 95 SER A O 1
ATOM 735 N N . THR A 1 96 ? 14.465 8.743 5.641 1.00 77.94 96 THR A N 1
ATOM 736 C CA . THR A 1 96 ? 14.133 7.583 4.815 1.00 77.94 96 THR A CA 1
ATOM 737 C C . THR A 1 96 ? 13.756 6.410 5.724 1.00 77.94 96 THR A C 1
ATOM 739 O O . THR A 1 96 ? 14.260 6.284 6.837 1.00 77.94 96 THR A O 1
ATOM 742 N N . TYR A 1 97 ? 12.899 5.501 5.253 1.00 76.62 97 TYR A N 1
ATOM 743 C CA . TYR A 1 97 ? 12.508 4.304 6.017 1.00 76.62 97 TYR A CA 1
ATOM 744 C C . TYR A 1 97 ? 13.485 3.128 5.839 1.00 76.62 97 TYR A C 1
ATOM 746 O O . TYR A 1 97 ? 13.080 1.967 5.806 1.00 76.62 97 TYR A O 1
ATOM 754 N N . GLY A 1 98 ? 14.781 3.436 5.765 1.00 72.38 98 GLY A N 1
ATOM 755 C CA . GLY A 1 98 ? 15.854 2.468 5.552 1.00 72.38 98 GLY A CA 1
ATOM 756 C C . GLY A 1 98 ? 16.198 2.231 4.080 1.00 72.38 98 GLY A C 1
ATOM 757 O O . GLY A 1 98 ? 15.585 2.787 3.167 1.00 72.38 98 GLY A O 1
ATOM 758 N N . ASP A 1 99 ? 17.228 1.410 3.861 1.00 74.44 99 ASP A N 1
ATOM 759 C CA . ASP A 1 99 ? 17.660 0.998 2.527 1.00 74.44 99 ASP A CA 1
ATOM 760 C C . ASP A 1 99 ? 16.870 -0.234 2.069 1.00 74.44 99 ASP A C 1
ATOM 762 O O . ASP A 1 99 ? 17.012 -1.338 2.600 1.00 74.44 99 ASP A O 1
ATOM 766 N N . HIS A 1 100 ? 16.029 -0.048 1.055 1.00 87.69 100 HIS A N 1
ATOM 767 C CA . HIS A 1 100 ? 15.300 -1.128 0.399 1.00 87.69 100 HIS A CA 1
ATOM 768 C C . HIS A 1 100 ? 16.075 -1.616 -0.824 1.00 87.69 100 HIS A C 1
ATOM 770 O O . HIS A 1 100 ? 15.589 -1.537 -1.953 1.00 87.69 100 HIS A O 1
ATOM 776 N N . ALA A 1 101 ? 17.276 -2.155 -0.596 1.00 88.56 101 ALA A N 1
ATOM 777 C CA . ALA A 1 101 ? 18.220 -2.538 -1.647 1.00 88.56 101 ALA A CA 1
ATOM 778 C C . ALA A 1 101 ? 17.604 -3.431 -2.739 1.00 88.56 101 ALA A C 1
ATOM 780 O O . ALA A 1 101 ? 17.938 -3.292 -3.914 1.00 88.56 101 ALA A O 1
ATOM 781 N N . LEU A 1 102 ? 16.682 -4.332 -2.376 1.00 90.31 102 LEU A N 1
ATOM 782 C CA . LEU A 1 102 ? 15.949 -5.148 -3.346 1.00 90.31 102 LEU A CA 1
ATOM 783 C C . LEU A 1 102 ? 15.082 -4.285 -4.273 1.00 90.31 102 LEU A C 1
ATOM 785 O O . LEU A 1 102 ? 15.139 -4.451 -5.485 1.00 90.31 102 LEU A O 1
ATOM 789 N N . ILE A 1 103 ? 14.308 -3.348 -3.724 1.00 93.81 103 ILE A N 1
ATOM 790 C CA . ILE A 1 103 ? 13.467 -2.452 -4.524 1.00 93.81 103 ILE A CA 1
ATOM 791 C C . ILE A 1 103 ? 14.339 -1.532 -5.374 1.00 93.81 103 ILE A C 1
ATOM 793 O O . ILE A 1 103 ? 14.062 -1.373 -6.559 1.00 93.81 103 ILE A O 1
ATOM 797 N N . ARG A 1 104 ? 15.436 -1.006 -4.815 1.00 92.31 104 ARG A N 1
ATOM 798 C CA . ARG A 1 104 ? 16.386 -0.163 -5.549 1.00 92.31 104 ARG A CA 1
ATOM 799 C C . ARG A 1 104 ? 16.982 -0.892 -6.752 1.00 92.31 104 ARG A C 1
ATOM 801 O O . ARG A 1 104 ? 16.882 -0.412 -7.874 1.00 92.31 104 ARG A O 1
ATOM 808 N N . ARG A 1 105 ? 17.475 -2.117 -6.545 1.00 93.44 105 ARG A N 1
ATOM 809 C CA . ARG A 1 105 ? 17.976 -2.976 -7.630 1.00 93.44 105 ARG A CA 1
ATOM 810 C C . ARG A 1 105 ? 16.926 -3.259 -8.699 1.00 93.44 105 ARG A C 1
ATOM 812 O O . ARG A 1 105 ? 17.305 -3.431 -9.848 1.00 93.44 105 ARG A O 1
ATOM 819 N N . LEU A 1 106 ? 15.645 -3.349 -8.334 1.00 94.81 106 LEU A N 1
ATOM 820 C CA . LEU A 1 106 ? 14.567 -3.640 -9.279 1.00 94.81 106 LEU A CA 1
ATOM 821 C C . LEU A 1 106 ? 14.316 -2.450 -10.196 1.00 94.81 106 LEU A C 1
ATOM 823 O O . LEU A 1 106 ? 14.220 -2.615 -11.407 1.00 94.81 106 LEU A O 1
ATOM 827 N N . ILE A 1 107 ? 14.199 -1.262 -9.603 1.00 95.00 107 ILE A N 1
ATOM 828 C CA . ILE A 1 107 ? 13.891 -0.034 -10.337 1.00 95.00 107 ILE A CA 1
ATOM 829 C C . ILE A 1 107 ? 15.087 0.501 -11.128 1.00 95.00 107 ILE A C 1
ATOM 831 O O . ILE A 1 107 ? 14.878 1.268 -12.061 1.00 95.00 107 ILE A O 1
ATOM 835 N N . ASP A 1 108 ? 16.308 0.085 -10.780 1.00 95.19 108 ASP A N 1
ATOM 836 C CA . ASP A 1 108 ? 17.537 0.434 -11.500 1.00 95.19 108 ASP A CA 1
ATOM 837 C C . ASP A 1 108 ? 17.802 -0.489 -12.711 1.00 95.19 108 ASP A C 1
ATOM 839 O O . ASP A 1 108 ? 18.746 -0.259 -13.469 1.00 95.19 108 ASP A O 1
ATOM 843 N N . LEU A 1 109 ? 16.991 -1.537 -12.921 1.00 96.38 109 LEU A N 1
ATOM 844 C CA . LEU A 1 109 ? 17.086 -2.364 -14.127 1.00 96.38 109 LEU A CA 1
ATOM 845 C C . LEU A 1 109 ? 16.762 -1.528 -15.377 1.00 96.38 109 LEU A C 1
ATOM 847 O O . LEU A 1 109 ? 15.787 -0.778 -15.378 1.00 96.38 109 LEU A O 1
ATOM 851 N N . PRO A 1 110 ? 17.498 -1.705 -16.490 1.00 96.31 110 PRO A N 1
ATOM 852 C CA . PRO A 1 110 ? 17.322 -0.885 -17.692 1.00 96.31 110 PRO A CA 1
ATOM 853 C C . PRO A 1 110 ? 15.944 -1.052 -18.348 1.00 96.31 110 PRO A C 1
ATOM 855 O O . PRO A 1 110 ? 15.493 -0.172 -19.071 1.00 96.31 110 PRO A O 1
ATOM 858 N N . ASN A 1 111 ? 15.271 -2.175 -18.100 1.00 97.69 111 ASN A N 1
ATOM 859 C CA . ASN A 1 111 ? 13.930 -2.494 -18.581 1.00 97.69 111 ASN A CA 1
ATOM 860 C C . ASN A 1 111 ? 12.843 -2.339 -17.499 1.00 97.69 111 ASN A C 1
ATOM 862 O O . ASN A 1 111 ? 11.730 -2.845 -17.662 1.00 97.69 111 ASN A O 1
ATOM 866 N N . ALA A 1 112 ? 13.139 -1.618 -16.416 1.00 98.06 112 ALA A N 1
ATOM 867 C CA . ALA A 1 112 ? 12.167 -1.133 -15.445 1.00 98.06 112 ALA A CA 1
ATOM 868 C C . ALA A 1 112 ? 12.064 0.394 -15.535 1.00 98.06 112 ALA A C 1
ATOM 870 O O . ALA A 1 112 ? 13.059 1.101 -15.662 1.00 98.06 112 ALA A O 1
ATOM 871 N N . ARG A 1 113 ? 10.845 0.926 -15.449 1.00 98.25 113 ARG A N 1
ATOM 872 C CA . ARG A 1 113 ? 10.598 2.367 -15.367 1.00 98.25 113 ARG A CA 1
ATOM 873 C C . ARG A 1 113 ? 9.755 2.650 -14.142 1.00 98.25 113 ARG A C 1
ATOM 875 O O . ARG A 1 113 ? 8.552 2.405 -14.141 1.00 98.25 113 ARG A O 1
ATOM 882 N N . ALA A 1 114 ? 10.387 3.181 -13.104 1.00 97.69 114 ALA A N 1
ATOM 883 C CA . ALA A 1 114 ? 9.694 3.571 -11.889 1.00 97.69 114 ALA A CA 1
ATOM 884 C C . ALA A 1 114 ? 9.201 5.021 -11.963 1.00 97.69 114 ALA A C 1
ATOM 886 O O . ALA A 1 114 ? 9.967 5.938 -12.253 1.00 97.69 114 ALA A O 1
ATOM 887 N N . VAL A 1 115 ? 7.926 5.225 -11.639 1.00 97.94 115 VAL A N 1
ATOM 888 C CA . VAL A 1 115 ? 7.389 6.513 -11.202 1.00 97.94 115 VAL A CA 1
ATOM 889 C C . VAL A 1 115 ? 7.206 6.461 -9.689 1.00 97.94 115 VAL A C 1
ATOM 891 O O . VAL A 1 115 ? 6.665 5.497 -9.146 1.00 97.94 115 VAL A O 1
ATOM 894 N N . THR A 1 116 ? 7.696 7.477 -8.987 1.00 96.94 116 THR A N 1
ATOM 895 C CA . THR A 1 116 ? 7.662 7.524 -7.524 1.00 96.94 116 THR A CA 1
ATOM 896 C C . THR A 1 116 ? 6.590 8.488 -7.039 1.00 96.94 116 THR A C 1
ATOM 898 O O . THR A 1 116 ? 6.369 9.550 -7.621 1.00 96.94 116 THR A O 1
ATOM 901 N N . PHE A 1 117 ? 5.897 8.119 -5.962 1.00 97.75 117 PHE A N 1
ATOM 902 C CA . PHE A 1 117 ? 4.908 8.994 -5.336 1.00 97.75 117 PHE A CA 1
ATOM 903 C C . PHE A 1 117 ? 4.804 8.718 -3.834 1.00 97.75 117 PHE A C 1
ATOM 905 O O . PHE A 1 117 ? 4.823 7.566 -3.396 1.00 97.75 117 PHE A O 1
ATOM 912 N N . CYS A 1 118 ? 4.696 9.773 -3.027 1.00 97.31 118 CYS A N 1
ATOM 913 C CA . CYS A 1 118 ? 4.410 9.676 -1.597 1.00 97.31 118 CYS A CA 1
ATOM 914 C C . CYS A 1 118 ? 3.078 10.385 -1.321 1.00 97.31 118 CYS A C 1
ATOM 916 O O . CYS A 1 118 ? 3.043 11.617 -1.375 1.00 97.31 118 CYS A O 1
ATOM 918 N N . PRO A 1 119 ? 1.996 9.637 -1.036 1.00 97.81 119 PRO A N 1
ATOM 919 C CA . PRO A 1 119 ? 0.679 10.233 -0.836 1.00 97.81 119 PRO A CA 1
ATOM 920 C C . PRO A 1 119 ? 0.642 11.217 0.329 1.00 97.81 119 PRO A C 1
ATOM 922 O O . PRO A 1 119 ? 0.093 12.307 0.214 1.00 97.81 119 PRO A O 1
ATOM 925 N N . GLU A 1 120 ? 1.275 10.850 1.440 1.00 96.81 120 GLU A N 1
ATOM 926 C CA . GLU A 1 120 ? 1.248 11.656 2.655 1.00 96.81 120 GLU A CA 1
ATOM 927 C C . GLU A 1 120 ? 2.055 12.954 2.487 1.00 96.81 120 GLU A C 1
ATOM 929 O O . GLU A 1 120 ? 1.581 14.015 2.874 1.00 96.81 120 GLU A O 1
ATOM 934 N N . ASN A 1 121 ? 3.225 12.905 1.834 1.00 96.62 121 ASN A N 1
ATOM 935 C CA . ASN A 1 121 ? 3.984 14.117 1.509 1.00 96.62 121 ASN A CA 1
ATOM 936 C C . ASN A 1 121 ? 3.229 15.023 0.526 1.00 96.62 121 ASN A C 1
ATOM 938 O O . ASN A 1 121 ? 3.292 16.240 0.645 1.00 96.62 121 ASN A O 1
ATOM 942 N N . PHE A 1 122 ? 2.514 14.445 -0.443 1.00 97.69 122 PHE A N 1
ATOM 943 C CA . PHE A 1 122 ? 1.694 15.221 -1.374 1.00 97.69 122 PHE A CA 1
ATOM 944 C C . PHE A 1 122 ? 0.559 15.970 -0.663 1.00 97.69 122 PHE A C 1
ATOM 946 O O . PHE A 1 122 ? 0.322 17.133 -0.975 1.00 97.69 122 PHE A O 1
ATOM 953 N N . ALA A 1 123 ? -0.136 15.321 0.273 1.00 97.62 123 ALA A N 1
ATOM 954 C CA . ALA A 1 123 ? -1.287 15.919 0.947 1.00 97.62 123 ALA A CA 1
ATOM 955 C C . ALA A 1 123 ? -0.921 16.814 2.141 1.00 97.62 123 ALA A C 1
ATOM 957 O O . ALA A 1 123 ? -1.613 17.798 2.382 1.00 97.62 123 ALA A O 1
ATOM 958 N N . PHE A 1 124 ? 0.138 16.478 2.884 1.00 96.62 124 PHE A N 1
ATOM 959 C CA . PHE A 1 124 ? 0.428 17.075 4.196 1.00 96.62 124 PHE A CA 1
ATOM 960 C C . PHE A 1 124 ? 1.860 17.612 4.331 1.00 96.62 124 PHE A C 1
ATOM 962 O O . PHE A 1 124 ? 2.196 18.208 5.349 1.00 96.62 124 PHE A O 1
ATOM 969 N N . GLY A 1 125 ? 2.708 17.419 3.316 1.00 95.38 125 GLY A N 1
ATOM 970 C CA . GLY A 1 125 ? 4.104 17.848 3.337 1.00 95.38 125 GLY A CA 1
ATOM 971 C C . GLY A 1 125 ? 5.024 16.967 4.187 1.00 95.38 125 GLY A C 1
ATOM 972 O O . GLY A 1 125 ? 4.689 15.850 4.591 1.00 95.38 125 GLY A O 1
ATOM 973 N N . THR A 1 126 ? 6.234 17.476 4.407 1.00 93.12 126 THR A N 1
ATOM 974 C CA . THR A 1 126 ? 7.265 16.874 5.256 1.00 93.12 126 THR A CA 1
ATOM 975 C C . THR A 1 126 ? 8.060 18.007 5.929 1.00 93.12 126 THR A C 1
ATOM 977 O O . THR A 1 126 ? 8.513 18.900 5.210 1.00 93.12 126 THR A O 1
ATOM 980 N N . PRO A 1 127 ? 8.251 18.005 7.265 1.00 93.50 127 PRO A N 1
ATOM 981 C CA . PRO A 1 127 ? 7.735 17.025 8.221 1.00 93.50 127 PRO A CA 1
ATOM 982 C C . PRO A 1 127 ? 6.214 17.137 8.407 1.00 93.50 127 PRO A C 1
ATOM 984 O O . PRO A 1 127 ? 5.609 18.145 8.047 1.00 93.50 127 PRO A O 1
ATOM 987 N N . ARG A 1 128 ? 5.589 16.093 8.953 1.00 94.81 128 ARG A N 1
ATOM 988 C CA . ARG A 1 128 ? 4.134 16.015 9.162 1.00 94.81 128 ARG A CA 1
ATOM 989 C C . ARG A 1 128 ? 3.788 15.149 10.373 1.00 94.81 128 ARG A C 1
ATOM 991 O O . ARG A 1 128 ? 4.634 14.416 10.867 1.00 94.81 128 ARG A O 1
ATOM 998 N N . ALA A 1 129 ? 2.537 15.200 10.820 1.00 94.75 129 ALA A N 1
ATOM 999 C CA . ALA A 1 129 ? 1.990 14.213 11.750 1.00 94.75 129 ALA A CA 1
ATOM 1000 C C . ALA A 1 129 ? 1.799 12.839 11.078 1.00 94.75 129 ALA A C 1
ATOM 1002 O O . ALA A 1 129 ? 1.789 12.721 9.847 1.00 94.75 129 ALA A O 1
ATOM 1003 N N . THR A 1 130 ? 1.635 11.789 11.882 1.00 93.94 130 THR A N 1
ATOM 1004 C CA . THR A 1 130 ? 1.466 10.428 11.362 1.00 93.94 130 THR A CA 1
ATOM 1005 C C . THR A 1 130 ? -0.014 10.052 11.248 1.00 93.94 130 THR A C 1
ATOM 1007 O O . THR A 1 130 ? -0.709 10.086 12.262 1.00 93.94 130 THR A O 1
ATOM 1010 N N . PRO A 1 131 ? -0.517 9.660 10.060 1.00 96.31 131 PRO A N 1
ATOM 1011 C CA . PRO A 1 131 ? -1.902 9.232 9.912 1.00 96.31 131 PRO A CA 1
ATOM 1012 C C . PRO A 1 131 ? -2.098 7.746 10.233 1.00 96.31 131 PRO A C 1
ATOM 1014 O O . PRO A 1 131 ? -1.298 6.904 9.818 1.00 96.31 131 PRO A O 1
ATOM 1017 N N . ASP A 1 132 ? -3.230 7.423 10.856 1.00 97.56 132 ASP A N 1
ATOM 1018 C CA . ASP A 1 132 ? -3.760 6.065 11.002 1.00 97.56 132 ASP A CA 1
ATOM 1019 C C . ASP A 1 132 ? -5.247 5.999 10.614 1.00 97.56 132 ASP A C 1
ATOM 1021 O O . ASP A 1 132 ? -5.977 6.994 10.666 1.00 97.56 132 ASP A O 1
ATOM 1025 N N . ILE A 1 133 ? -5.714 4.822 10.186 1.00 97.38 133 ILE A N 1
ATOM 1026 C CA . ILE A 1 133 ? -7.121 4.609 9.817 1.00 97.38 133 ILE A CA 1
ATOM 1027 C C . ILE A 1 133 ? -7.909 4.163 11.047 1.00 97.38 133 ILE A C 1
ATOM 1029 O O . ILE A 1 133 ? -7.543 3.199 11.715 1.00 97.38 133 ILE A O 1
ATOM 1033 N N . HIS A 1 134 ? -9.035 4.824 11.314 1.00 94.94 134 HIS A N 1
ATOM 1034 C CA . HIS A 1 134 ? -9.922 4.530 12.437 1.00 94.94 134 HIS A CA 1
ATOM 1035 C C . HIS A 1 134 ? -11.278 4.007 11.957 1.00 94.94 134 HIS A C 1
ATOM 1037 O O . HIS A 1 134 ? -11.954 4.646 11.147 1.00 94.94 134 HIS A O 1
ATOM 1043 N N . GLY A 1 135 ? -11.710 2.878 12.528 1.00 91.19 135 GLY A N 1
ATOM 1044 C CA . GLY A 1 135 ? -13.026 2.284 12.269 1.00 91.19 135 GLY A CA 1
ATOM 1045 C C . GLY A 1 135 ? -13.131 1.467 10.976 1.00 91.19 135 GLY A C 1
ATOM 1046 O O . GLY A 1 135 ? -14.249 1.199 10.537 1.00 91.19 135 GLY A O 1
ATOM 1047 N N . GLY A 1 136 ? -12.002 1.080 10.374 1.00 93.06 136 GLY A N 1
ATOM 1048 C CA . GLY A 1 136 ? -11.969 0.243 9.176 1.00 93.06 136 GLY A CA 1
ATOM 1049 C C . GLY A 1 136 ? -10.594 0.185 8.513 1.00 93.06 136 GLY A C 1
ATOM 1050 O O . GLY A 1 136 ? -9.570 0.287 9.188 1.00 93.06 136 GLY A O 1
ATOM 1051 N N . ASP A 1 137 ? -10.602 0.042 7.190 1.00 95.56 137 ASP A N 1
ATOM 1052 C CA . ASP A 1 137 ? -9.446 0.062 6.291 1.00 95.56 137 ASP A CA 1
ATOM 1053 C C . ASP A 1 137 ? -9.604 1.143 5.201 1.00 95.56 137 ASP A C 1
ATOM 1055 O O . ASP A 1 137 ? -10.542 1.941 5.201 1.00 95.56 137 ASP A O 1
ATOM 1059 N N . GLY A 1 138 ? -8.680 1.182 4.247 1.00 97.69 138 GLY A N 1
ATOM 1060 C CA . GLY A 1 138 ? -8.664 2.151 3.158 1.00 97.69 138 GLY A CA 1
ATOM 1061 C C . GLY A 1 138 ? -9.891 2.063 2.257 1.00 97.69 138 GLY A C 1
ATOM 1062 O O . GLY A 1 138 ? -10.375 3.087 1.782 1.00 97.69 138 GLY A O 1
ATOM 1063 N N . HIS A 1 139 ? -10.452 0.870 2.069 1.00 96.94 139 HIS A N 1
ATOM 1064 C CA . HIS A 1 139 ? -11.712 0.706 1.354 1.00 96.94 139 HIS A CA 1
ATOM 1065 C C . HIS A 1 139 ? -12.881 1.327 2.132 1.00 96.94 139 HIS A C 1
ATOM 1067 O O . HIS A 1 139 ? -13.688 2.040 1.542 1.00 96.94 139 HIS A O 1
ATOM 1073 N N . ASP A 1 140 ? -12.951 1.124 3.451 1.00 96.38 140 ASP A N 1
ATOM 1074 C CA . ASP A 1 140 ? -13.955 1.774 4.299 1.00 96.38 140 ASP A CA 1
ATOM 1075 C C . ASP A 1 140 ? -13.803 3.302 4.302 1.00 96.38 140 ASP A C 1
ATOM 1077 O O . ASP A 1 140 ? -14.804 4.014 4.362 1.00 96.38 140 ASP A O 1
ATOM 1081 N N . VAL A 1 141 ? -12.581 3.833 4.204 1.00 97.94 141 VAL A N 1
ATOM 1082 C CA . VAL A 1 141 ? -12.356 5.281 4.060 1.00 97.94 141 VAL A CA 1
ATOM 1083 C C . VAL A 1 141 ? -12.938 5.797 2.741 1.00 97.94 141 VAL A C 1
ATOM 1085 O O . VAL A 1 141 ? -13.648 6.807 2.742 1.00 97.94 141 VAL A O 1
ATOM 1088 N N . LEU A 1 142 ? -12.672 5.096 1.634 1.00 98.12 142 LEU A N 1
ATOM 1089 C CA . LEU A 1 142 ? -13.191 5.437 0.304 1.00 98.12 142 LEU A CA 1
ATOM 1090 C C . LEU A 1 142 ? -14.726 5.365 0.244 1.00 98.12 142 LEU A C 1
ATOM 1092 O O . LEU A 1 142 ? -15.342 6.164 -0.454 1.00 98.12 142 LEU A O 1
ATOM 1096 N N . ASP A 1 143 ? -15.341 4.461 1.011 1.00 96.00 143 ASP A N 1
ATOM 1097 C CA . ASP A 1 143 ? -16.802 4.312 1.107 1.00 96.00 143 ASP A CA 1
ATOM 1098 C C . ASP A 1 143 ? -17.445 5.285 2.122 1.00 96.00 143 ASP A C 1
ATOM 1100 O O . ASP A 1 143 ? -18.662 5.294 2.305 1.00 96.00 143 ASP A O 1
ATOM 1104 N N . GLY A 1 144 ? -16.648 6.112 2.812 1.00 95.44 144 GLY A N 1
ATOM 1105 C CA . GLY A 1 144 ? -17.141 7.065 3.815 1.00 95.44 144 GLY A CA 1
ATOM 1106 C C . GLY A 1 144 ? -17.535 6.431 5.155 1.00 95.44 144 GLY A C 1
ATOM 1107 O O . GLY A 1 144 ? -18.306 7.011 5.919 1.00 95.44 144 GLY A O 1
ATOM 1108 N N . HIS A 1 145 ? -17.021 5.240 5.455 1.00 93.56 145 HIS A N 1
ATOM 1109 C CA . HIS A 1 145 ? -17.311 4.471 6.668 1.00 93.56 145 HIS A CA 1
ATOM 1110 C C . HIS A 1 145 ? -16.196 4.496 7.719 1.00 93.56 145 HIS A C 1
ATOM 1112 O O . HIS A 1 145 ? -16.451 4.131 8.868 1.00 93.56 145 HIS A O 1
ATOM 1118 N N . ALA A 1 146 ? -14.994 4.932 7.348 1.00 95.00 146 ALA A N 1
ATOM 1119 C CA . ALA A 1 146 ? -13.849 5.076 8.241 1.00 95.00 146 ALA A CA 1
ATOM 1120 C C . ALA A 1 146 ? -13.222 6.473 8.126 1.00 95.00 146 ALA A C 1
ATOM 1122 O O . ALA A 1 146 ? -13.500 7.236 7.195 1.00 95.00 146 ALA A O 1
ATOM 1123 N N . LYS A 1 147 ? -12.376 6.810 9.099 1.00 96.75 147 LYS A N 1
ATOM 1124 C CA . LYS A 1 147 ? -11.633 8.074 9.146 1.00 96.75 147 LYS A CA 1
ATOM 1125 C C . LYS A 1 147 ? -10.143 7.832 8.988 1.00 96.75 147 LYS A C 1
ATOM 1127 O O . LYS A 1 147 ? -9.658 6.750 9.302 1.00 96.75 147 LYS A O 1
ATOM 1132 N N . VAL A 1 148 ? -9.430 8.868 8.570 1.00 98.25 148 VAL A N 1
ATOM 1133 C CA . VAL A 1 148 ? -7.972 8.940 8.674 1.00 98.25 148 VAL A CA 1
ATOM 1134 C C . VAL A 1 148 ? -7.689 10.040 9.674 1.00 98.25 148 VAL A C 1
ATOM 1136 O O . VAL A 1 148 ? -8.079 11.174 9.418 1.00 98.25 148 VAL A O 1
ATOM 1139 N N . LEU A 1 149 ? -7.089 9.710 10.812 1.00 97.50 149 LEU A N 1
ATOM 1140 C CA . LEU A 1 149 ? -6.755 10.700 11.832 1.00 97.50 149 LEU A CA 1
ATOM 1141 C C . LEU A 1 149 ? -5.241 10.814 11.951 1.00 97.50 149 LEU A C 1
ATOM 1143 O O . LEU A 1 149 ? -4.546 9.801 11.868 1.00 97.50 149 LEU A O 1
ATOM 1147 N N . SER A 1 150 ? -4.741 12.030 12.147 1.00 96.75 150 SER A N 1
ATOM 1148 C CA . SER A 1 150 ? -3.369 12.236 12.607 1.00 96.75 150 SER A CA 1
ATOM 1149 C C . SER A 1 150 ? -3.199 11.751 14.053 1.00 96.75 150 SER A C 1
ATOM 1151 O O . SER A 1 150 ? -4.172 11.599 14.799 1.00 96.75 150 SER A O 1
ATOM 1153 N N . ASP A 1 151 ? -1.952 11.586 14.489 1.00 93.44 151 ASP A N 1
ATOM 1154 C CA . ASP A 1 151 ? -1.601 11.361 15.898 1.00 93.44 151 ASP A CA 1
ATOM 1155 C C . ASP A 1 151 ? -2.049 12.501 16.844 1.00 93.44 151 ASP A C 1
ATOM 1157 O O . ASP A 1 151 ? -2.249 12.264 18.036 1.00 93.44 151 ASP A O 1
ATOM 1161 N N . THR A 1 152 ? -2.299 13.705 16.319 1.00 92.06 152 THR A N 1
ATOM 1162 C CA . THR A 1 152 ? -2.908 14.839 17.038 1.00 92.06 152 THR A CA 1
ATOM 1163 C C . THR A 1 152 ? -4.444 14.840 17.021 1.00 92.06 152 THR A C 1
ATOM 1165 O O . THR A 1 152 ? -5.063 15.673 17.684 1.00 92.06 152 THR A O 1
ATOM 1168 N N . GLY A 1 153 ? -5.078 13.908 16.300 1.00 93.75 153 GLY A N 1
ATOM 1169 C CA . GLY A 1 153 ? -6.534 13.756 16.212 1.00 93.75 153 GLY A CA 1
ATOM 1170 C C . GLY A 1 153 ? -7.219 14.574 15.110 1.00 93.75 153 GLY A C 1
ATOM 1171 O O . GLY A 1 153 ? -8.450 14.595 15.052 1.00 93.75 153 GLY A O 1
ATOM 1172 N N . GLU A 1 154 ? -6.460 15.232 14.235 1.00 96.69 154 GLU A N 1
ATOM 1173 C CA . GLU A 1 154 ? -6.991 15.962 13.082 1.00 96.69 154 GLU A CA 1
ATOM 1174 C C . GLU A 1 154 ? -7.538 14.991 12.024 1.00 96.69 154 GLU A C 1
ATOM 1176 O O . GLU A 1 154 ? -6.933 13.957 11.745 1.00 96.69 154 GLU A O 1
ATOM 1181 N N . ASP A 1 155 ? -8.683 15.315 11.415 1.00 97.38 155 ASP A N 1
ATOM 1182 C CA . ASP A 1 155 ? -9.289 14.481 10.370 1.00 97.38 155 ASP A CA 1
ATOM 1183 C C . ASP A 1 155 ? -8.625 14.733 9.008 1.00 97.38 155 ASP A C 1
ATOM 1185 O O . ASP A 1 155 ? -8.899 15.710 8.312 1.00 97.38 155 ASP A O 1
ATOM 1189 N N . TRP A 1 156 ? -7.752 13.811 8.618 1.00 98.12 156 TRP A N 1
ATOM 1190 C CA . TRP A 1 156 ? -6.965 13.832 7.385 1.00 98.12 156 TRP A CA 1
ATOM 1191 C C . TRP A 1 156 ? -7.636 13.088 6.225 1.00 98.12 156 TRP A C 1
ATOM 1193 O O . TRP A 1 156 ? -7.031 12.893 5.166 1.00 98.12 156 TRP A O 1
ATOM 1203 N N . ARG A 1 157 ? -8.899 12.670 6.380 1.00 97.88 157 ARG A N 1
ATOM 1204 C CA . ARG A 1 157 ? -9.609 11.851 5.387 1.00 97.88 157 ARG A CA 1
ATOM 1205 C C . ARG A 1 157 ? -9.621 12.477 3.995 1.00 97.88 157 ARG A C 1
ATOM 1207 O O . ARG A 1 157 ? -9.310 11.794 3.024 1.00 97.88 157 ARG A O 1
ATOM 1214 N N . ALA A 1 158 ? -9.977 13.758 3.890 1.00 98.38 158 ALA A N 1
ATOM 1215 C CA . ALA A 1 158 ? -10.106 14.432 2.597 1.00 98.38 158 ALA A CA 1
ATOM 1216 C C . ALA A 1 158 ? -8.759 14.528 1.862 1.00 98.38 158 ALA A C 1
ATOM 1218 O O . ALA A 1 158 ? -8.677 14.175 0.687 1.00 98.38 158 ALA A O 1
ATOM 1219 N N . GLY A 1 159 ? -7.695 14.922 2.572 1.00 98.56 159 GLY A N 1
ATOM 1220 C CA . GLY A 1 159 ? -6.341 14.977 2.014 1.00 98.56 159 GLY A CA 1
ATOM 1221 C C . GLY A 1 159 ? -5.842 13.601 1.572 1.00 98.56 159 GLY A C 1
ATOM 1222 O O . GLY A 1 159 ? -5.274 13.463 0.491 1.00 98.56 159 GLY A O 1
ATOM 1223 N N . MET A 1 160 ? -6.134 12.557 2.353 1.00 98.69 160 MET A N 1
ATOM 1224 C CA . MET A 1 160 ? -5.736 11.192 2.012 1.00 98.69 160 MET A CA 1
ATOM 1225 C C . MET A 1 160 ? -6.472 10.651 0.775 1.00 98.69 160 MET A C 1
ATOM 1227 O O . MET A 1 160 ? -5.854 9.994 -0.063 1.00 98.69 160 MET A O 1
ATOM 1231 N N . ILE A 1 161 ? -7.769 10.945 0.623 1.00 98.88 161 ILE A N 1
ATOM 1232 C CA . ILE A 1 161 ? -8.538 10.580 -0.580 1.00 98.88 161 ILE A CA 1
ATOM 1233 C C . ILE A 1 161 ? -7.980 11.311 -1.808 1.00 98.88 161 ILE A C 1
ATOM 1235 O O . ILE A 1 161 ? -7.705 10.667 -2.819 1.00 98.88 161 ILE A O 1
ATOM 1239 N N . ALA A 1 162 ? -7.714 12.617 -1.706 1.00 98.81 162 ALA A N 1
ATOM 1240 C CA . ALA A 1 162 ? -7.112 13.384 -2.798 1.00 98.81 162 ALA A CA 1
ATOM 1241 C C . ALA A 1 162 ? -5.729 12.835 -3.201 1.00 98.81 162 ALA A C 1
ATOM 1243 O O . ALA A 1 162 ? -5.395 12.755 -4.385 1.00 98.81 162 ALA A O 1
ATOM 1244 N N . ALA A 1 163 ? -4.924 12.401 -2.227 1.00 98.75 163 ALA A N 1
ATOM 1245 C CA . ALA A 1 163 ? -3.640 11.760 -2.490 1.00 98.75 163 ALA A CA 1
ATOM 1246 C C . ALA A 1 163 ? -3.790 10.403 -3.192 1.00 98.75 163 ALA A C 1
ATOM 1248 O O . ALA A 1 163 ? -3.029 10.107 -4.117 1.00 98.75 163 ALA A O 1
ATOM 1249 N N . ALA A 1 164 ? -4.782 9.599 -2.800 1.00 98.88 164 ALA A N 1
ATOM 1250 C CA . ALA A 1 164 ? -5.100 8.338 -3.462 1.00 98.88 164 ALA A CA 1
ATOM 1251 C C . ALA A 1 164 ? -5.518 8.569 -4.921 1.00 98.88 164 ALA A C 1
ATOM 1253 O O . ALA A 1 164 ? -4.981 7.928 -5.827 1.00 98.88 164 ALA A O 1
ATOM 1254 N N . GLU A 1 165 ? -6.420 9.519 -5.170 1.00 98.88 165 GLU A N 1
ATOM 1255 C CA . GLU A 1 165 ? -6.860 9.893 -6.519 1.00 98.88 165 GLU A CA 1
ATOM 1256 C C . GLU A 1 165 ? -5.689 10.382 -7.375 1.00 98.88 165 GLU A C 1
ATOM 1258 O O . GLU A 1 165 ? -5.541 9.968 -8.529 1.00 98.88 165 GLU A O 1
ATOM 1263 N N . ARG A 1 166 ? -4.797 11.199 -6.799 1.00 98.88 166 ARG A N 1
ATOM 1264 C CA . ARG A 1 166 ? -3.576 11.642 -7.478 1.00 98.88 166 ARG A CA 1
ATOM 1265 C C . ARG A 1 166 ? -2.659 10.470 -7.818 1.00 98.88 166 ARG A C 1
ATOM 1267 O O . ARG A 1 166 ? -2.143 10.416 -8.935 1.00 98.88 166 ARG A O 1
ATOM 1274 N N . MET A 1 167 ? -2.473 9.532 -6.892 1.00 98.81 167 MET A N 1
ATOM 1275 C CA . MET A 1 167 ? -1.663 8.334 -7.110 1.00 98.81 167 MET A CA 1
ATOM 1276 C C . MET A 1 167 ? -2.235 7.469 -8.242 1.00 98.81 167 MET A C 1
ATOM 1278 O O . MET A 1 167 ? -1.487 7.039 -9.121 1.00 98.81 167 MET A O 1
ATOM 1282 N N . LEU A 1 168 ? -3.558 7.275 -8.281 1.00 98.88 168 LEU A N 1
ATOM 1283 C CA . LEU A 1 168 ? -4.241 6.568 -9.366 1.00 98.88 168 LEU A CA 1
ATOM 1284 C C . LEU A 1 168 ? -4.090 7.297 -10.710 1.00 98.88 168 LEU A C 1
ATOM 1286 O O . LEU A 1 168 ? -3.843 6.658 -11.733 1.00 98.88 168 LEU A O 1
ATOM 1290 N N . ALA A 1 169 ? -4.216 8.625 -10.722 1.00 98.81 169 ALA A N 1
ATOM 1291 C CA . ALA A 1 169 ? -4.033 9.426 -11.930 1.00 98.81 169 ALA A CA 1
ATOM 1292 C C . ALA A 1 169 ? -2.610 9.283 -12.493 1.00 98.81 169 ALA A C 1
ATOM 1294 O O . ALA A 1 169 ? -2.447 9.081 -13.696 1.00 98.81 169 ALA A O 1
ATOM 1295 N N . ILE A 1 170 ? -1.591 9.313 -11.626 1.00 98.75 170 ILE A N 1
ATOM 1296 C CA . ILE A 1 170 ? -0.195 9.042 -12.001 1.00 98.75 170 ILE A CA 1
ATOM 1297 C C . ILE A 1 170 ? -0.066 7.621 -12.558 1.00 98.75 170 ILE A C 1
ATOM 1299 O O . ILE A 1 170 ? 0.493 7.435 -13.637 1.00 98.75 170 ILE A O 1
ATOM 1303 N N . ALA A 1 171 ? -0.625 6.622 -11.874 1.00 98.75 171 ALA A N 1
ATOM 1304 C CA . ALA A 1 171 ? -0.546 5.235 -12.317 1.00 98.75 171 ALA A CA 1
ATOM 1305 C C . ALA A 1 171 ? -1.141 5.038 -13.722 1.00 98.75 171 ALA A C 1
ATOM 1307 O O . ALA A 1 171 ? -0.527 4.391 -14.570 1.00 98.75 171 ALA A O 1
ATOM 1308 N N . ARG A 1 172 ? -2.293 5.657 -14.002 1.00 98.69 172 ARG A N 1
ATOM 1309 C CA . ARG A 1 172 ? -2.934 5.626 -15.325 1.00 98.69 172 ARG A CA 1
ATOM 1310 C C . ARG A 1 172 ? -2.112 6.355 -16.386 1.00 98.69 172 ARG A C 1
ATOM 1312 O O . ARG A 1 172 ? -1.878 5.791 -17.451 1.00 98.69 172 ARG A O 1
ATOM 1319 N N . ALA A 1 173 ? -1.639 7.567 -16.089 1.00 98.62 173 ALA A N 1
ATOM 1320 C CA . ALA A 1 173 ? -0.842 8.369 -17.021 1.00 98.62 173 ALA A CA 1
ATOM 1321 C C . ALA A 1 173 ? 0.463 7.668 -17.430 1.00 98.62 173 ALA A C 1
ATOM 1323 O O . ALA A 1 173 ? 0.889 7.766 -18.577 1.00 98.62 173 ALA A O 1
ATOM 1324 N N . HIS A 1 174 ? 1.068 6.920 -16.505 1.00 98.38 174 HIS A N 1
ATOM 1325 C CA . HIS A 1 174 ? 2.291 6.159 -16.743 1.00 98.38 174 HIS A CA 1
ATOM 1326 C C . HIS A 1 174 ? 2.041 4.698 -17.139 1.00 98.38 174 HIS A C 1
ATOM 1328 O O . HIS A 1 174 ? 2.998 3.935 -17.242 1.00 98.38 174 HIS A O 1
ATOM 1334 N N . GLN A 1 175 ? 0.785 4.290 -17.361 1.00 98.06 175 GLN A N 1
ATOM 1335 C CA . GLN A 1 175 ? 0.414 2.912 -17.713 1.00 98.06 175 GLN A CA 1
ATOM 1336 C C . GLN A 1 175 ? 1.067 1.878 -16.780 1.00 98.06 175 GLN A C 1
ATOM 1338 O O . GLN A 1 175 ? 1.659 0.891 -17.225 1.00 98.06 175 GLN A O 1
ATOM 1343 N N . VAL A 1 176 ? 1.028 2.159 -15.478 1.00 98.44 176 VAL A N 1
ATOM 1344 C CA . VAL A 1 176 ? 1.628 1.322 -14.441 1.00 98.44 176 VAL A CA 1
ATOM 1345 C C . VAL A 1 176 ? 0.981 -0.056 -14.459 1.00 98.44 176 VAL A C 1
ATOM 1347 O O . VAL A 1 176 ? -0.242 -0.181 -14.448 1.00 98.44 176 VAL A O 1
ATOM 1350 N N . ARG A 1 177 ? 1.821 -1.093 -14.461 1.00 98.25 177 ARG A N 1
ATOM 1351 C CA . ARG A 1 177 ? 1.385 -2.495 -14.420 1.00 98.25 177 ARG A CA 1
ATOM 1352 C C . ARG A 1 177 ? 1.431 -3.090 -13.015 1.00 98.25 177 ARG A C 1
ATOM 1354 O O . ARG A 1 177 ? 0.717 -4.048 -12.751 1.00 98.25 177 ARG A O 1
ATOM 1361 N N . LEU A 1 178 ? 2.268 -2.542 -12.137 1.00 98.56 178 LEU A N 1
ATOM 1362 C CA . LEU A 1 178 ? 2.453 -3.014 -10.768 1.00 98.56 178 LEU A CA 1
ATOM 1363 C C . LEU A 1 178 ? 2.811 -1.840 -9.854 1.00 98.56 178 LEU A C 1
ATOM 1365 O O . LEU A 1 178 ? 3.671 -1.025 -10.202 1.00 98.56 178 LEU A O 1
ATOM 1369 N N . ALA A 1 179 ? 2.191 -1.776 -8.679 1.00 98.75 179 ALA A N 1
ATOM 1370 C CA . ALA A 1 179 ? 2.569 -0.844 -7.625 1.00 98.75 179 ALA A CA 1
ATOM 1371 C C . ALA A 1 179 ? 3.328 -1.563 -6.500 1.00 98.75 179 ALA A C 1
ATOM 1373 O O . ALA A 1 179 ? 2.862 -2.576 -5.993 1.00 98.75 179 ALA A O 1
ATOM 1374 N N . ILE A 1 180 ? 4.474 -1.022 -6.088 1.00 98.50 180 ILE A N 1
ATOM 1375 C CA . ILE A 1 180 ? 5.286 -1.504 -4.968 1.00 98.50 180 ILE A CA 1
ATOM 1376 C C . ILE A 1 180 ? 5.176 -0.485 -3.841 1.00 98.50 180 ILE A C 1
ATOM 1378 O O . ILE A 1 180 ? 5.722 0.621 -3.932 1.00 98.50 180 ILE A O 1
ATOM 1382 N N . LEU A 1 181 ? 4.443 -0.837 -2.790 1.00 98.00 181 LEU A N 1
ATOM 1383 C CA . LEU A 1 181 ? 4.056 0.095 -1.743 1.00 98.00 181 LEU A CA 1
ATOM 1384 C C . LEU A 1 181 ? 4.639 -0.274 -0.380 1.00 98.00 181 LEU A C 1
ATOM 1386 O O . LEU A 1 181 ? 4.859 -1.442 -0.062 1.00 98.00 181 LEU A O 1
ATOM 1390 N N . MET A 1 182 ? 4.905 0.756 0.427 1.00 95.88 182 MET A N 1
ATOM 1391 C CA . MET A 1 182 ? 5.332 0.599 1.815 1.00 95.88 182 MET A CA 1
ATOM 1392 C C . MET A 1 182 ? 4.160 0.098 2.658 1.00 95.88 182 MET A C 1
ATOM 1394 O O . MET A 1 182 ? 3.228 0.847 2.958 1.00 95.88 182 MET A O 1
ATOM 1398 N N . ASP A 1 183 ? 4.245 -1.158 3.071 1.00 96.06 183 ASP A N 1
ATOM 1399 C CA . ASP A 1 183 ? 3.222 -1.794 3.887 1.00 96.06 183 ASP A CA 1
ATOM 1400 C C . ASP A 1 183 ? 3.179 -1.228 5.324 1.00 96.06 183 ASP A C 1
ATOM 1402 O O . ASP A 1 183 ? 4.161 -0.628 5.768 1.00 96.06 183 ASP A O 1
ATOM 1406 N N . ILE A 1 184 ? 2.073 -1.419 6.061 1.00 95.62 184 ILE A N 1
ATOM 1407 C CA . ILE A 1 184 ? 1.756 -0.832 7.390 1.00 95.62 184 ILE A CA 1
ATOM 1408 C C . ILE A 1 184 ? 1.232 0.621 7.348 1.00 95.62 184 ILE A C 1
ATOM 1410 O O . ILE A 1 184 ? 0.442 1.011 8.208 1.00 95.62 184 ILE A O 1
ATOM 1414 N N . SER A 1 185 ? 1.597 1.433 6.348 1.00 95.06 185 SER A N 1
ATOM 1415 C CA . SER A 1 185 ? 1.143 2.838 6.246 1.00 95.06 185 SER A CA 1
ATOM 1416 C C . SER A 1 185 ? -0.378 2.967 6.040 1.00 95.06 185 SER A C 1
ATOM 1418 O O . SER A 1 185 ? -0.977 2.240 5.251 1.00 95.06 185 SER A O 1
ATOM 1420 N N . ALA A 1 186 ? -1.003 3.978 6.654 1.00 97.44 186 ALA A N 1
ATOM 1421 C CA . ALA A 1 186 ? -2.407 4.332 6.411 1.00 97.44 186 ALA A CA 1
ATOM 1422 C C . ALA A 1 186 ? -2.702 4.745 4.957 1.00 97.44 186 ALA A C 1
ATOM 1424 O O . ALA A 1 186 ? -3.844 4.670 4.506 1.00 97.44 186 ALA A O 1
ATOM 1425 N N . ALA A 1 187 ? -1.686 5.174 4.208 1.00 98.19 187 ALA A N 1
ATOM 1426 C CA . ALA A 1 187 ? -1.802 5.472 2.788 1.00 98.19 187 ALA A CA 1
ATOM 1427 C C . ALA A 1 187 ? -1.451 4.252 1.925 1.00 98.19 187 ALA A C 1
ATOM 1429 O O . ALA A 1 187 ? -2.232 3.856 1.059 1.00 98.19 187 ALA A O 1
ATOM 1430 N N . CYS A 1 188 ? -0.275 3.668 2.166 1.00 98.06 188 CYS A N 1
ATOM 1431 C CA . CYS A 1 188 ? 0.384 2.715 1.268 1.00 98.06 188 CYS A CA 1
ATOM 1432 C C . CYS A 1 188 ? 0.275 1.243 1.701 1.00 98.06 188 CYS A C 1
ATOM 1434 O O . CYS A 1 188 ? 0.621 0.374 0.906 1.00 98.06 188 CYS A O 1
ATOM 1436 N N . GLY A 1 189 ? -0.209 0.962 2.916 1.00 97.69 189 GLY A N 1
ATOM 1437 C CA . GLY A 1 189 ? -0.425 -0.386 3.446 1.00 97.69 189 GLY A CA 1
ATOM 1438 C C . GLY A 1 189 ? -1.138 -1.282 2.440 1.00 97.69 189 GLY A C 1
ATOM 1439 O O . GLY A 1 189 ? -2.194 -0.917 1.940 1.00 97.69 189 GLY A O 1
ATOM 1440 N N . SER A 1 190 ? -0.574 -2.433 2.109 1.00 96.81 190 SER A N 1
ATOM 1441 C CA . SER A 1 190 ? -1.115 -3.356 1.099 1.00 96.81 190 SER A CA 1
ATOM 1442 C C . SER A 1 190 ? -1.777 -4.589 1.717 1.00 96.81 190 SER A C 1
ATOM 1444 O O . SER A 1 190 ? -2.753 -5.105 1.176 1.00 96.81 190 SER A O 1
ATOM 1446 N N . GLN A 1 191 ? -1.274 -5.033 2.868 1.00 96.50 191 GLN A N 1
ATOM 1447 C CA . GLN A 1 191 ? -1.736 -6.228 3.571 1.00 96.50 191 GLN A CA 1
ATOM 1448 C C . GLN A 1 191 ? -1.999 -5.954 5.049 1.00 96.50 191 GLN A C 1
ATOM 1450 O O . GLN A 1 191 ? -2.925 -6.537 5.616 1.00 96.50 191 GLN A O 1
ATOM 1455 N N . VAL A 1 192 ? -1.199 -5.082 5.667 1.00 96.88 192 VAL A N 1
ATOM 1456 C CA . VAL A 1 192 ? -1.311 -4.732 7.084 1.00 96.88 192 VAL A CA 1
ATOM 1457 C C . VAL A 1 192 ? -1.395 -3.221 7.252 1.00 96.88 192 VAL A C 1
ATOM 1459 O O . VAL A 1 192 ? -0.710 -2.471 6.556 1.00 96.88 192 VAL A O 1
ATOM 1462 N N . ILE A 1 193 ? -2.201 -2.787 8.223 1.00 97.19 193 ILE A N 1
ATOM 1463 C CA . ILE A 1 193 ? -2.259 -1.418 8.757 1.00 97.19 193 ILE A CA 1
ATOM 1464 C C . ILE A 1 193 ? -2.473 -1.457 10.278 1.00 97.19 193 ILE A C 1
ATOM 1466 O O . ILE A 1 193 ? -2.805 -2.502 10.843 1.00 97.19 193 ILE A O 1
ATOM 1470 N N . TYR A 1 194 ? -2.339 -0.318 10.957 1.00 96.44 194 TYR A N 1
ATOM 1471 C CA . TYR A 1 194 ? -2.807 -0.179 12.340 1.00 96.44 194 TYR A CA 1
ATOM 1472 C C . TYR A 1 194 ? -4.338 -0.097 12.419 1.00 96.44 194 TYR A C 1
ATOM 1474 O O . TYR A 1 194 ? -5.009 0.401 11.510 1.00 96.44 194 TYR A O 1
ATOM 1482 N N . ARG A 1 195 ? -4.903 -0.590 13.526 1.00 92.12 195 ARG A N 1
ATOM 1483 C CA . ARG A 1 195 ? -6.331 -0.484 13.855 1.00 92.12 195 ARG A CA 1
ATOM 1484 C C . ARG A 1 195 ? -6.603 0.758 14.703 1.00 92.12 195 ARG A C 1
ATOM 1486 O O . ARG A 1 195 ? -6.899 0.659 15.890 1.00 92.12 195 ARG A O 1
ATOM 1493 N N . GLY A 1 196 ? -6.518 1.929 14.086 1.00 92.62 196 GLY A N 1
ATOM 1494 C CA . GLY A 1 196 ? -6.547 3.216 14.779 1.00 92.62 196 GLY A CA 1
ATOM 1495 C C . GLY A 1 196 ? -5.152 3.665 15.205 1.00 92.62 196 GLY A C 1
ATOM 1496 O O . GLY A 1 196 ? -4.161 3.267 14.600 1.00 92.62 196 GLY A O 1
ATOM 1497 N N . ALA A 1 197 ? -5.077 4.500 16.242 1.00 92.81 197 ALA A N 1
ATOM 1498 C CA . ALA A 1 197 ? -3.849 5.186 16.636 1.00 92.81 197 ALA A CA 1
ATOM 1499 C C . ALA A 1 197 ? -2.722 4.198 16.973 1.00 92.81 197 ALA A C 1
ATOM 1501 O O . ALA A 1 197 ? -2.801 3.471 17.970 1.00 92.81 197 ALA A O 1
ATOM 1502 N N . ARG A 1 198 ? -1.646 4.200 16.180 1.00 93.50 198 ARG A N 1
ATOM 1503 C CA . ARG A 1 198 ? -0.548 3.224 16.277 1.00 93.50 198 ARG A CA 1
ATOM 1504 C C . ARG A 1 198 ? 0.166 3.175 17.621 1.00 93.50 198 ARG A C 1
ATOM 1506 O O . ARG A 1 198 ? 0.722 2.144 17.974 1.00 93.50 198 ARG A O 1
ATOM 1513 N N . ALA A 1 199 ? 0.138 4.269 18.382 1.00 89.81 199 ALA A N 1
ATOM 1514 C CA . ALA A 1 199 ? 0.768 4.341 19.699 1.00 89.81 199 ALA A CA 1
ATOM 1515 C C . ALA A 1 199 ? 0.137 3.380 20.724 1.00 89.81 199 ALA A C 1
ATOM 1517 O O . ALA A 1 199 ? 0.780 3.020 21.706 1.00 89.81 199 ALA A O 1
ATOM 1518 N N . SER A 1 200 ? -1.116 2.973 20.513 1.00 86.31 200 SER A N 1
ATOM 1519 C CA . SER A 1 200 ? -1.877 2.147 21.458 1.00 86.31 200 SER A CA 1
ATOM 1520 C C . SER A 1 200 ? -2.688 1.033 20.795 1.00 86.31 200 SER A C 1
ATOM 1522 O O . SER A 1 200 ? -3.439 0.337 21.479 1.00 86.31 200 SER A O 1
ATOM 1524 N N . SER A 1 201 ? -2.547 0.851 19.481 1.00 86.69 201 SER A N 1
ATOM 1525 C CA . SER A 1 201 ? -3.390 -0.056 18.702 1.00 86.69 201 SER A CA 1
ATOM 1526 C C . SER A 1 201 ? -2.608 -1.221 18.113 1.00 86.69 201 SER A C 1
ATOM 1528 O O . SER A 1 201 ? -1.462 -1.092 17.687 1.00 86.69 201 SER A O 1
ATOM 1530 N N . ALA A 1 202 ? -3.282 -2.365 18.046 1.00 91.50 202 ALA A N 1
ATOM 1531 C CA . ALA A 1 202 ? -2.824 -3.540 17.324 1.00 91.50 202 ALA A CA 1
ATOM 1532 C C . ALA A 1 202 ? -2.824 -3.310 15.801 1.00 91.50 202 ALA A C 1
ATOM 1534 O O . ALA A 1 202 ? -3.500 -2.415 15.281 1.00 91.50 202 ALA A O 1
ATOM 1535 N N . HIS A 1 203 ? -2.104 -4.165 15.078 1.00 94.81 203 HIS A N 1
ATOM 1536 C CA . HIS A 1 203 ? -2.242 -4.280 13.635 1.00 94.81 203 HIS A CA 1
ATOM 1537 C C . HIS A 1 203 ? -3.555 -4.984 13.270 1.00 94.81 203 HIS A C 1
ATOM 1539 O O . HIS A 1 203 ? -4.149 -5.723 14.058 1.00 94.81 203 HIS A O 1
ATOM 1545 N N . GLN A 1 204 ? -3.992 -4.775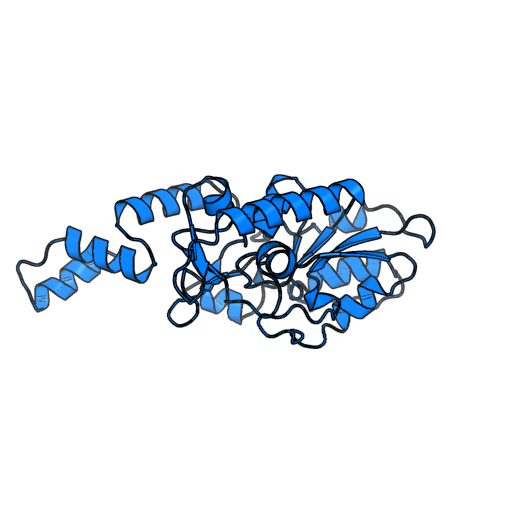 12.039 1.00 93.31 204 GLN A N 1
ATOM 1546 C CA . GLN A 1 204 ? -5.087 -5.496 11.409 1.00 93.31 204 GLN A CA 1
ATOM 1547 C C . GLN A 1 204 ? -4.724 -5.822 9.961 1.00 93.31 204 GLN A C 1
ATOM 1549 O O . GLN A 1 204 ? -3.966 -5.085 9.325 1.00 93.31 204 GLN A O 1
ATOM 1554 N N . ILE A 1 205 ? -5.306 -6.901 9.439 1.00 94.50 205 ILE A N 1
ATOM 1555 C CA . ILE A 1 205 ? -5.307 -7.160 8.000 1.00 94.50 205 ILE A CA 1
ATOM 1556 C C . ILE A 1 205 ? -6.140 -6.064 7.338 1.00 94.50 205 ILE A C 1
ATOM 1558 O O . ILE A 1 205 ? -7.293 -5.847 7.713 1.00 94.50 205 ILE A O 1
ATOM 1562 N N . GLY A 1 206 ? -5.556 -5.365 6.373 1.00 94.88 206 GLY A N 1
ATOM 1563 C CA . GLY A 1 206 ? -6.220 -4.262 5.696 1.00 94.88 206 GLY A CA 1
ATOM 1564 C C . GLY A 1 206 ? -5.275 -3.454 4.822 1.00 94.88 206 GLY A C 1
ATOM 1565 O O . GLY A 1 206 ? -4.054 -3.556 4.920 1.00 94.88 206 GLY A O 1
ATOM 1566 N N . GLN A 1 207 ? -5.870 -2.635 3.963 1.00 97.75 207 GLN A N 1
ATOM 1567 C CA . GLN A 1 207 ? -5.151 -1.755 3.047 1.00 97.75 207 GLN A CA 1
ATOM 1568 C C . GLN A 1 207 ? -5.205 -0.307 3.519 1.00 97.75 207 GLN A C 1
ATOM 1570 O O . GLN A 1 207 ? -6.196 0.127 4.094 1.00 97.75 207 GLN A O 1
ATOM 1575 N N . GLY A 1 208 ? -4.161 0.462 3.235 1.00 98.56 208 GLY A N 1
ATOM 1576 C CA . GLY A 1 208 ? -4.192 1.913 3.276 1.00 98.56 208 GLY A CA 1
ATOM 1577 C C . GLY A 1 208 ? -5.056 2.483 2.149 1.00 98.56 208 GLY A C 1
ATOM 1578 O O . GLY A 1 208 ? -5.389 1.795 1.182 1.00 98.56 208 GLY A O 1
ATOM 1579 N N . VAL A 1 209 ? -5.434 3.756 2.257 1.00 98.81 209 VAL A N 1
ATOM 1580 C CA . VAL A 1 209 ? -6.398 4.400 1.341 1.00 98.81 209 VAL A CA 1
ATOM 1581 C C . VAL A 1 209 ? -5.927 4.380 -0.118 1.00 98.81 209 VAL A C 1
ATOM 1583 O O . VAL A 1 209 ? -6.719 4.131 -1.026 1.00 98.81 209 VAL A O 1
ATOM 1586 N N . CYS A 1 210 ? -4.634 4.609 -0.360 1.00 98.81 210 CYS A N 1
ATOM 1587 C CA . CYS A 1 210 ? -4.089 4.657 -1.716 1.00 98.81 210 CYS A CA 1
ATOM 1588 C C . CYS A 1 210 ? -3.955 3.259 -2.319 1.00 98.81 210 CYS A C 1
ATOM 1590 O O . CYS A 1 210 ? -4.350 3.054 -3.466 1.00 98.81 210 CYS A O 1
ATOM 1592 N N . ALA A 1 211 ? -3.463 2.290 -1.540 1.00 98.75 211 ALA A N 1
ATOM 1593 C CA . ALA A 1 211 ? -3.417 0.891 -1.961 1.00 98.75 211 ALA A CA 1
ATOM 1594 C C . ALA A 1 211 ? -4.821 0.375 -2.313 1.00 98.75 211 ALA A C 1
ATOM 1596 O O . ALA A 1 211 ? -5.029 -0.137 -3.411 1.00 98.75 211 ALA A O 1
ATOM 1597 N N . ALA A 1 212 ? -5.802 0.622 -1.441 1.00 98.50 212 ALA A N 1
ATOM 1598 C CA . ALA A 1 212 ? -7.200 0.261 -1.653 1.00 98.50 212 ALA A CA 1
ATOM 1599 C C . ALA A 1 212 ? -7.771 0.840 -2.958 1.00 98.50 212 ALA A C 1
ATOM 1601 O O . ALA A 1 212 ? -8.490 0.147 -3.685 1.00 98.50 212 ALA A O 1
ATOM 1602 N N . LEU A 1 213 ? -7.451 2.099 -3.285 1.00 98.75 213 LEU A N 1
ATOM 1603 C CA . LEU A 1 213 ? -7.927 2.717 -4.520 1.00 98.75 213 LEU A CA 1
ATOM 1604 C C . LEU A 1 213 ? -7.264 2.111 -5.765 1.00 98.75 213 LEU A C 1
ATOM 1606 O O . LEU A 1 213 ? -7.955 1.883 -6.758 1.00 98.75 213 LEU A O 1
ATOM 1610 N N . LEU A 1 214 ? -5.962 1.816 -5.727 1.00 98.81 214 LEU A N 1
ATOM 1611 C CA . LEU A 1 214 ? -5.267 1.143 -6.833 1.00 98.81 214 LEU A CA 1
ATOM 1612 C C . LEU A 1 214 ? -5.844 -0.256 -7.087 1.00 98.81 214 LEU A C 1
ATOM 1614 O O . LEU A 1 214 ? -6.166 -0.583 -8.231 1.00 98.81 214 LEU A O 1
ATOM 1618 N N . VAL A 1 215 ? -6.072 -1.029 -6.023 1.00 98.19 215 VAL A N 1
ATOM 1619 C CA . VAL A 1 215 ? -6.660 -2.376 -6.097 1.00 98.19 215 VAL A CA 1
ATOM 1620 C C . VAL A 1 215 ? -8.072 -2.337 -6.681 1.00 98.19 215 VAL A C 1
ATOM 1622 O O . VAL A 1 215 ? -8.372 -3.098 -7.599 1.00 98.19 215 VAL A O 1
ATOM 1625 N N . ARG A 1 216 ? -8.923 -1.389 -6.253 1.00 97.06 216 ARG A N 1
ATOM 1626 C CA . ARG A 1 216 ? -10.262 -1.171 -6.851 1.00 97.06 216 ARG A CA 1
ATOM 1627 C C . ARG A 1 216 ? -10.223 -0.876 -8.349 1.00 97.06 216 ARG A C 1
ATOM 1629 O O . ARG A 1 216 ? -11.221 -1.069 -9.034 1.00 97.06 216 ARG A O 1
ATOM 1636 N N . ASN A 1 217 ? -9.093 -0.385 -8.847 1.00 98.31 217 ASN A N 1
ATOM 1637 C CA . ASN A 1 217 ? -8.885 -0.037 -10.246 1.00 98.31 217 ASN A CA 1
ATOM 1638 C C . ASN A 1 217 ? -8.069 -1.092 -11.008 1.00 98.31 217 ASN A C 1
ATOM 1640 O O . ASN A 1 217 ? -7.576 -0.805 -12.097 1.00 98.31 217 ASN A O 1
ATOM 1644 N N . GLY A 1 218 ? -7.936 -2.300 -10.452 1.00 96.94 218 GLY A N 1
ATOM 1645 C CA . GLY A 1 218 ? -7.303 -3.435 -11.120 1.00 96.94 218 GLY A CA 1
ATOM 1646 C C . GLY A 1 218 ? -5.786 -3.321 -11.254 1.00 96.94 218 GLY A C 1
ATOM 1647 O O . GLY A 1 218 ? -5.206 -4.018 -12.082 1.00 96.94 218 GLY A O 1
ATOM 1648 N N . ILE A 1 219 ? -5.138 -2.448 -10.476 1.00 98.31 219 ILE A N 1
ATOM 1649 C CA . ILE A 1 219 ? -3.678 -2.348 -10.435 1.00 98.31 219 ILE A CA 1
ATOM 1650 C C . ILE A 1 219 ? -3.183 -3.271 -9.315 1.00 98.31 219 ILE A C 1
ATOM 1652 O O . ILE A 1 219 ? -3.502 -3.009 -8.152 1.00 98.31 219 ILE A O 1
ATOM 1656 N N . PRO A 1 220 ? -2.405 -4.324 -9.629 1.00 98.19 220 PRO A N 1
ATOM 1657 C CA . PRO A 1 220 ? -1.797 -5.169 -8.613 1.00 98.19 220 PRO A CA 1
ATOM 1658 C C . PRO A 1 220 ? -0.883 -4.348 -7.706 1.00 98.19 220 PRO A C 1
ATOM 1660 O O . PRO A 1 220 ? -0.129 -3.483 -8.169 1.00 98.19 220 PRO A O 1
ATOM 1663 N N . VAL A 1 221 ? -0.941 -4.640 -6.413 1.00 98.56 221 VAL A N 1
ATOM 1664 C CA . VAL A 1 221 ? -0.142 -3.974 -5.383 1.00 98.56 221 VAL A CA 1
ATOM 1665 C C . VAL A 1 221 ? 0.709 -5.035 -4.701 1.00 98.56 221 VAL A C 1
ATOM 1667 O O . VAL A 1 221 ? 0.224 -6.125 -4.441 1.00 98.56 221 VAL A O 1
ATOM 1670 N N . VAL A 1 222 ? 1.971 -4.735 -4.415 1.00 98.06 222 VAL A N 1
ATOM 1671 C CA . VAL A 1 222 ? 2.868 -5.600 -3.639 1.00 98.06 222 VAL A CA 1
ATOM 1672 C C . VAL A 1 222 ? 3.531 -4.791 -2.535 1.00 98.06 222 VAL A C 1
ATOM 1674 O O . VAL A 1 222 ? 3.881 -3.624 -2.727 1.00 98.06 222 VAL A O 1
ATOM 1677 N N . SER A 1 223 ? 3.726 -5.416 -1.383 1.00 97.38 223 SER A N 1
ATOM 1678 C CA . SER A 1 223 ? 4.557 -4.900 -0.306 1.00 97.38 223 SER A CA 1
ATOM 1679 C C . SER A 1 223 ? 6.035 -5.021 -0.673 1.00 97.38 223 SER A C 1
ATOM 1681 O O . SER A 1 223 ? 6.466 -5.956 -1.349 1.00 97.38 223 SER A O 1
ATOM 1683 N N . GLN A 1 224 ? 6.863 -4.155 -0.091 1.00 95.62 224 GLN A N 1
ATOM 1684 C CA . GLN A 1 224 ? 8.310 -4.358 -0.011 1.00 95.62 224 GLN A CA 1
ATOM 1685 C C . GLN A 1 224 ? 8.734 -5.673 0.681 1.00 95.62 224 GLN A C 1
ATOM 1687 O O . GLN A 1 224 ? 9.914 -6.019 0.642 1.00 95.62 224 GLN A O 1
ATOM 1692 N N . ARG A 1 225 ? 7.802 -6.377 1.339 1.00 95.88 225 ARG A N 1
ATOM 1693 C CA . ARG A 1 225 ? 8.005 -7.650 2.049 1.00 95.88 225 ARG A CA 1
ATOM 1694 C C . ARG A 1 225 ? 7.498 -8.876 1.279 1.00 95.88 225 ARG A C 1
ATOM 1696 O O . ARG A 1 225 ? 7.675 -9.988 1.765 1.00 95.88 225 ARG A O 1
ATOM 1703 N N . ASP A 1 226 ? 6.905 -8.703 0.095 1.00 96.94 226 ASP A N 1
ATOM 1704 C CA . ASP A 1 226 ? 6.444 -9.814 -0.750 1.00 96.94 226 ASP A CA 1
ATOM 1705 C C . ASP A 1 226 ? 7.600 -10.405 -1.564 1.00 96.94 226 ASP A C 1
ATOM 1707 O O . ASP A 1 226 ? 7.703 -10.247 -2.783 1.00 96.94 226 ASP A O 1
ATOM 1711 N N . TYR A 1 227 ? 8.549 -11.028 -0.863 1.00 95.62 227 TYR A N 1
ATOM 1712 C CA . TYR A 1 227 ? 9.826 -11.423 -1.447 1.00 95.62 227 TYR A CA 1
ATOM 1713 C C . TYR A 1 227 ? 9.694 -12.478 -2.548 1.00 95.62 227 TYR A C 1
ATOM 1715 O O . TYR A 1 227 ? 10.465 -12.437 -3.511 1.00 95.62 227 TYR A O 1
ATOM 1723 N N . ARG A 1 228 ? 8.742 -13.415 -2.442 1.00 95.38 228 ARG A N 1
ATOM 1724 C CA . ARG A 1 228 ? 8.532 -14.440 -3.474 1.00 95.38 228 ARG A CA 1
ATOM 1725 C C . ARG A 1 228 ? 7.992 -13.794 -4.743 1.00 95.38 228 ARG A C 1
ATOM 1727 O O . ARG A 1 228 ? 8.539 -14.025 -5.825 1.00 95.38 228 ARG A O 1
ATOM 1734 N N . THR A 1 229 ? 6.973 -12.955 -4.601 1.00 96.00 229 THR A N 1
ATOM 1735 C CA . THR A 1 229 ? 6.362 -12.226 -5.712 1.00 96.00 229 THR A CA 1
ATOM 1736 C C . THR A 1 229 ? 7.373 -11.284 -6.372 1.00 96.00 229 THR A C 1
ATOM 1738 O O . THR A 1 229 ? 7.566 -11.341 -7.589 1.00 96.00 229 THR A O 1
ATOM 1741 N N . LEU A 1 230 ? 8.115 -10.491 -5.590 1.00 95.62 230 LEU A N 1
ATOM 1742 C CA . LEU A 1 230 ? 9.170 -9.603 -6.098 1.00 95.62 230 LEU A CA 1
ATOM 1743 C C . LEU A 1 230 ? 10.278 -10.376 -6.825 1.00 95.62 230 LEU A C 1
ATOM 1745 O O . LEU A 1 230 ? 10.739 -9.938 -7.879 1.00 95.62 230 LEU A O 1
ATOM 1749 N N . ASN A 1 231 ? 10.681 -11.548 -6.325 1.00 94.31 231 ASN A N 1
ATOM 1750 C CA . ASN A 1 231 ? 11.632 -12.414 -7.022 1.00 94.31 231 ASN A CA 1
ATOM 1751 C C . ASN A 1 231 ? 11.093 -12.884 -8.387 1.00 94.31 231 ASN A C 1
ATOM 1753 O O . ASN A 1 231 ? 11.848 -12.938 -9.358 1.00 94.31 231 ASN A O 1
ATOM 1757 N N . GLY A 1 232 ? 9.793 -13.180 -8.490 1.00 94.56 232 GLY A N 1
ATOM 1758 C CA . GLY A 1 232 ? 9.133 -13.471 -9.766 1.00 94.56 232 GLY A CA 1
ATOM 1759 C C . GLY A 1 232 ? 9.238 -12.308 -10.758 1.00 94.56 232 GLY A C 1
ATOM 1760 O O . GLY A 1 232 ? 9.649 -12.508 -11.902 1.00 94.56 232 GLY A O 1
ATOM 1761 N N . VAL A 1 233 ? 8.959 -11.084 -10.301 1.00 96.00 233 VAL A N 1
ATOM 1762 C CA . VAL A 1 233 ? 9.097 -9.859 -11.112 1.00 96.00 233 VAL A CA 1
ATOM 1763 C C . VAL A 1 233 ? 10.547 -9.653 -11.564 1.00 96.00 233 VAL A C 1
ATOM 1765 O O . VAL A 1 233 ? 10.795 -9.406 -12.744 1.00 96.00 233 VAL A O 1
ATOM 1768 N N . PHE A 1 234 ? 11.519 -9.828 -10.666 1.00 94.56 234 PHE A N 1
ATOM 1769 C CA . PHE A 1 234 ? 12.943 -9.750 -11.002 1.00 94.56 234 PHE A CA 1
ATOM 1770 C C . PHE A 1 234 ? 13.337 -10.723 -12.101 1.00 94.56 234 PHE A C 1
ATOM 1772 O O . PHE A 1 234 ? 14.010 -10.335 -13.051 1.00 94.56 234 PHE A O 1
ATOM 1779 N N . ARG A 1 235 ? 12.900 -11.979 -11.999 1.00 92.88 235 ARG A N 1
ATOM 1780 C CA . ARG A 1 235 ? 13.184 -12.994 -13.017 1.00 92.88 235 ARG A CA 1
ATOM 1781 C C . ARG A 1 235 ? 12.517 -12.679 -14.348 1.00 92.88 235 ARG A C 1
ATOM 1783 O O . ARG A 1 235 ? 13.074 -13.007 -15.391 1.00 92.88 235 ARG A O 1
ATOM 1790 N N . ARG A 1 236 ? 11.353 -12.024 -14.327 1.00 94.56 236 ARG A N 1
ATOM 1791 C CA . ARG A 1 236 ? 10.678 -11.590 -15.553 1.00 94.56 236 ARG A CA 1
ATOM 1792 C C . ARG A 1 236 ? 11.459 -10.503 -16.291 1.00 94.56 236 ARG A C 1
ATOM 1794 O O . ARG A 1 236 ? 11.449 -10.499 -17.520 1.00 94.56 236 ARG A O 1
ATOM 1801 N N . LEU A 1 237 ? 12.126 -9.616 -15.553 1.00 95.12 237 LEU A N 1
ATOM 1802 C CA . LEU A 1 237 ? 12.973 -8.551 -16.100 1.00 95.12 237 LEU A CA 1
ATOM 1803 C C . LEU A 1 237 ? 14.405 -9.009 -16.403 1.00 95.12 237 LEU A C 1
ATOM 1805 O O . LEU A 1 237 ? 15.040 -8.493 -17.317 1.00 95.12 237 LEU A O 1
ATOM 1809 N N . ASN A 1 238 ? 14.911 -9.979 -15.649 1.00 92.19 238 ASN A N 1
ATOM 1810 C CA . ASN A 1 238 ? 16.245 -10.536 -15.787 1.00 92.19 238 ASN A CA 1
ATOM 1811 C C . ASN A 1 238 ? 16.178 -12.066 -15.634 1.00 92.19 238 ASN A C 1
ATOM 1813 O O . ASN A 1 238 ? 16.314 -12.579 -14.521 1.00 92.19 238 ASN A O 1
ATOM 1817 N N . PRO A 1 239 ? 15.997 -12.819 -16.734 1.00 87.50 239 PRO A N 1
ATOM 1818 C CA . PRO A 1 239 ? 15.887 -14.279 -16.687 1.00 87.50 239 PRO A CA 1
ATOM 1819 C C . PRO A 1 239 ? 17.111 -14.996 -16.098 1.00 87.50 239 PRO A C 1
ATOM 1821 O O . PRO A 1 239 ? 16.976 -16.110 -15.592 1.00 87.50 239 PRO A O 1
ATOM 1824 N N . ALA A 1 240 ? 18.289 -14.359 -16.121 1.00 88.12 240 ALA A N 1
ATOM 1825 C CA . ALA A 1 240 ? 19.507 -14.876 -15.496 1.00 88.12 240 ALA A CA 1
ATOM 1826 C C . ALA A 1 240 ? 19.521 -14.702 -13.964 1.00 88.12 240 ALA A C 1
ATOM 1828 O O . ALA A 1 240 ? 20.394 -15.245 -13.284 1.00 88.12 240 ALA A O 1
ATOM 1829 N N . PHE A 1 241 ? 18.567 -13.956 -13.397 1.00 87.75 241 PHE A N 1
ATOM 1830 C CA . PHE A 1 241 ? 18.449 -13.780 -11.956 1.00 87.75 241 PHE A CA 1
ATOM 1831 C C . PHE A 1 241 ? 18.122 -15.112 -11.270 1.00 87.75 241 PHE A C 1
ATOM 1833 O O . PHE A 1 241 ? 17.200 -15.842 -11.654 1.00 87.75 241 PHE A O 1
ATOM 1840 N N . ARG A 1 242 ? 18.895 -15.434 -10.228 1.00 86.31 242 ARG A N 1
ATOM 1841 C CA . ARG A 1 242 ? 18.811 -16.714 -9.521 1.00 86.31 242 ARG A CA 1
ATOM 1842 C C . ARG A 1 242 ? 17.422 -16.912 -8.911 1.00 86.31 242 ARG A C 1
ATOM 1844 O O . ARG A 1 242 ? 16.962 -16.092 -8.125 1.00 86.31 242 ARG A O 1
ATOM 1851 N N . SER A 1 243 ? 16.804 -18.056 -9.201 1.00 82.38 243 SER A N 1
ATOM 1852 C CA . SER A 1 243 ? 15.559 -18.461 -8.545 1.00 82.38 243 SER A CA 1
ATOM 1853 C C . SER A 1 243 ? 15.778 -18.775 -7.063 1.00 82.38 243 SER A C 1
ATOM 1855 O O . SER A 1 243 ? 16.738 -19.458 -6.696 1.00 82.38 243 SER A O 1
ATOM 1857 N N . ARG A 1 244 ? 14.864 -18.290 -6.220 1.00 87.00 244 ARG A N 1
ATOM 1858 C CA . ARG A 1 244 ? 14.824 -18.518 -4.774 1.00 87.00 244 ARG A CA 1
ATOM 1859 C C . ARG A 1 244 ? 13.425 -19.002 -4.373 1.00 87.00 244 ARG A C 1
ATOM 1861 O O . ARG A 1 244 ? 12.575 -18.183 -4.030 1.00 87.00 244 ARG A O 1
ATOM 1868 N N . PRO A 1 245 ? 13.148 -20.315 -4.487 1.00 83.44 245 PRO A N 1
ATOM 1869 C CA . PRO A 1 245 ? 11.826 -20.876 -4.191 1.00 83.44 245 PRO A CA 1
ATOM 1870 C C . PRO A 1 245 ? 11.491 -20.864 -2.692 1.00 83.44 245 PRO A C 1
ATOM 1872 O O . PRO A 1 245 ? 10.337 -21.028 -2.322 1.00 83.44 245 PRO A O 1
ATOM 1875 N N . ASP A 1 246 ? 12.494 -20.655 -1.839 1.00 93.19 246 ASP A N 1
ATOM 1876 C CA . ASP A 1 246 ? 12.389 -20.575 -0.382 1.00 93.19 246 ASP A CA 1
ATOM 1877 C C . ASP A 1 246 ? 11.821 -19.240 0.128 1.00 93.19 246 ASP A C 1
ATOM 1879 O O . ASP A 1 246 ? 11.502 -19.114 1.311 1.00 93.19 246 ASP A O 1
ATOM 1883 N N . LEU A 1 247 ? 11.698 -18.234 -0.746 1.00 94.31 247 LEU A N 1
ATOM 1884 C CA . LEU A 1 247 ? 11.143 -16.940 -0.367 1.00 94.31 247 LEU A CA 1
ATOM 1885 C C . LEU A 1 247 ? 9.653 -17.055 -0.033 1.00 94.31 247 LEU A C 1
ATOM 1887 O O . LEU A 1 247 ? 8.894 -17.823 -0.634 1.00 94.31 247 LEU A O 1
ATOM 1891 N N . ARG A 1 248 ? 9.250 -16.242 0.938 1.00 96.00 248 ARG A N 1
ATOM 1892 C CA . ARG A 1 248 ? 7.886 -16.131 1.444 1.00 96.00 248 ARG A CA 1
ATOM 1893 C C . ARG A 1 248 ? 7.386 -14.712 1.218 1.00 96.00 248 ARG A C 1
ATOM 1895 O O . ARG A 1 248 ? 8.155 -13.764 1.389 1.00 96.00 248 ARG A O 1
ATOM 1902 N N . ASP A 1 249 ? 6.128 -14.593 0.820 1.00 96.62 249 ASP A N 1
ATOM 1903 C CA . ASP A 1 249 ? 5.433 -13.312 0.771 1.00 96.62 249 ASP A CA 1
ATOM 1904 C C . ASP A 1 249 ? 4.961 -12.893 2.166 1.00 96.62 249 ASP A C 1
ATOM 1906 O O . ASP A 1 249 ? 5.038 -13.667 3.125 1.00 96.62 249 ASP A O 1
ATOM 1910 N N . HIS A 1 250 ? 4.510 -11.646 2.313 1.00 96.62 250 HIS A N 1
ATOM 1911 C CA . HIS A 1 250 ? 4.301 -11.064 3.634 1.00 96.62 250 HIS A CA 1
ATOM 1912 C C . HIS A 1 250 ? 3.259 -11.830 4.466 1.00 96.62 250 HIS A C 1
ATOM 1914 O O . HIS A 1 250 ? 3.495 -12.081 5.643 1.00 96.62 250 HIS A O 1
ATOM 1920 N N . HIS A 1 251 ? 2.174 -12.296 3.849 1.00 95.12 251 HIS A N 1
ATOM 1921 C CA . HIS A 1 251 ? 1.145 -13.127 4.485 1.00 95.12 251 HIS A CA 1
ATOM 1922 C C . HIS A 1 251 ? 1.610 -14.548 4.878 1.00 95.12 251 HIS A C 1
ATOM 1924 O O . HIS A 1 251 ? 0.890 -15.284 5.556 1.00 95.12 251 HIS A O 1
ATOM 1930 N N . GLU A 1 252 ? 2.805 -14.972 4.458 1.00 95.50 252 GLU A N 1
ATOM 1931 C CA . GLU A 1 252 ? 3.329 -16.321 4.699 1.00 95.50 252 GLU A CA 1
ATOM 1932 C C . GLU A 1 252 ? 4.408 -16.389 5.783 1.00 95.50 252 GLU A C 1
ATOM 1934 O O . GLU A 1 252 ? 4.819 -17.491 6.166 1.00 95.50 252 GLU A O 1
ATOM 1939 N N . VAL A 1 253 ? 4.913 -15.245 6.251 1.00 95.00 253 VAL A N 1
ATOM 1940 C CA . VAL A 1 253 ? 5.945 -15.228 7.294 1.00 95.00 253 VAL A CA 1
ATOM 1941 C C . VAL A 1 253 ? 5.344 -15.528 8.664 1.00 95.00 253 VAL A C 1
ATOM 1943 O O . VAL A 1 253 ? 4.186 -15.203 8.927 1.00 95.00 253 VAL A O 1
ATOM 1946 N N . ASP A 1 254 ? 6.161 -16.109 9.543 1.00 94.88 254 ASP A N 1
ATOM 1947 C CA . ASP A 1 254 ? 5.722 -16.607 10.853 1.00 94.88 254 ASP A CA 1
ATOM 1948 C C . ASP A 1 254 ? 5.052 -15.496 11.671 1.00 94.88 254 A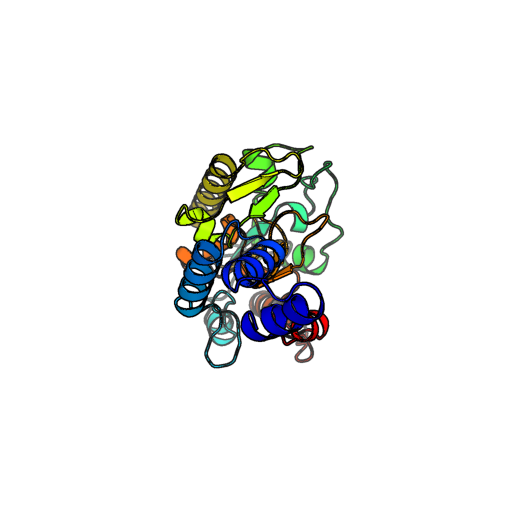SP A C 1
ATOM 1950 O O . ASP A 1 254 ? 3.922 -15.662 12.107 1.00 94.88 254 ASP A O 1
ATOM 1954 N N . TRP A 1 255 ? 5.652 -14.296 11.721 1.00 94.75 255 TRP A N 1
ATOM 1955 C CA . TRP A 1 255 ? 5.043 -13.136 12.384 1.00 94.75 255 TRP A CA 1
ATOM 1956 C C . TRP A 1 255 ? 3.615 -12.840 11.905 1.00 94.75 255 TRP A C 1
ATOM 1958 O O . TRP A 1 255 ? 2.748 -12.589 12.731 1.00 94.75 255 TRP A O 1
ATOM 1968 N N . TYR A 1 256 ? 3.355 -12.859 10.594 1.00 95.12 256 TYR A N 1
ATOM 1969 C CA . TYR A 1 256 ? 2.027 -12.533 10.066 1.00 95.12 256 TYR A CA 1
ATOM 1970 C C . TYR A 1 256 ? 1.009 -13.594 10.486 1.00 95.12 256 TYR A C 1
ATOM 1972 O O . TYR A 1 256 ? -0.083 -13.269 10.953 1.00 95.12 256 TYR A O 1
ATOM 1980 N N . ARG A 1 257 ? 1.378 -14.871 10.337 1.00 92.75 257 ARG A N 1
ATOM 1981 C CA . ARG A 1 257 ? 0.517 -16.004 10.685 1.00 92.75 257 ARG A CA 1
ATOM 1982 C C . ARG A 1 257 ? 0.235 -16.030 12.180 1.00 92.75 257 ARG A C 1
ATOM 1984 O O . ARG A 1 257 ? -0.927 -16.015 12.561 1.00 92.75 257 ARG A O 1
ATOM 1991 N N . ASP A 1 258 ? 1.271 -15.956 13.005 1.00 93.88 258 ASP A N 1
ATOM 1992 C CA . ASP A 1 258 ? 1.153 -15.978 14.462 1.00 93.88 258 ASP A CA 1
ATOM 1993 C C . ASP A 1 258 ? 0.327 -14.792 14.980 1.00 93.88 258 ASP A C 1
ATOM 1995 O O . ASP A 1 258 ? -0.456 -14.938 15.917 1.00 93.88 258 ASP A O 1
ATOM 1999 N N . TYR A 1 259 ? 0.466 -13.615 14.359 1.00 93.12 259 TYR A N 1
ATOM 2000 C CA . TYR A 1 259 ? -0.250 -12.411 14.778 1.00 93.12 259 TYR A CA 1
ATOM 2001 C C . TYR A 1 259 ? -1.744 -12.436 14.421 1.00 93.12 259 TYR A C 1
ATOM 2003 O O . TYR A 1 259 ? -2.557 -11.919 15.185 1.00 93.12 259 TYR A O 1
ATOM 2011 N N . PHE A 1 260 ? -2.119 -13.005 13.268 1.00 89.12 260 PHE A N 1
ATOM 2012 C CA . PHE A 1 260 ? -3.498 -12.959 12.759 1.00 89.12 260 PHE A CA 1
ATOM 2013 C C . PHE A 1 260 ? -4.276 -14.281 12.847 1.00 89.12 260 PHE A C 1
ATOM 2015 O O . PHE A 1 260 ? -5.485 -14.267 12.623 1.00 89.12 260 PHE A O 1
ATOM 2022 N N . GLN A 1 261 ? -3.630 -15.406 13.165 1.00 75.06 261 GLN A N 1
ATOM 2023 C CA . GLN A 1 261 ? -4.282 -16.714 13.344 1.00 75.06 261 GLN A CA 1
ATOM 2024 C C . GLN A 1 261 ? -4.617 -17.041 14.816 1.00 75.06 261 GLN A C 1
ATOM 2026 O O . GLN A 1 261 ? -5.028 -18.167 15.099 1.00 75.06 261 GLN A O 1
ATOM 2031 N N . ALA A 1 262 ? -4.464 -16.075 15.734 1.00 46.56 262 ALA A N 1
ATOM 2032 C CA . ALA A 1 262 ? -4.773 -16.199 17.166 1.00 46.56 262 ALA A CA 1
ATOM 2033 C C . ALA A 1 262 ? -6.215 -15.797 17.532 1.00 46.56 262 ALA A C 1
ATOM 2035 O O . ALA A 1 262 ? -6.712 -14.770 17.011 1.00 46.56 262 ALA A O 1
#

Sequence (262 aa):
TAKDRLAQARRVTPEAKLAAAQLQIAREYGFSSWRAMKVHVERLSARRTFDEDGVPTHLPRVDLIASWPDFTAERPLNLLVSGCLAGLPVGVDGSTYGDHALIRRLIDLPNARAVTFCPENFAFGTPRATPDIHGGDGHDVLDGHAKVLSDTGEDWRAGMIAAAERMLAIARAHQVRLAILMDISAACGSQVIYRGARASSAHQIGQGVCAALLVRNGIPVVSQRDYRTLNGVFRRLNPAFRSRPDLRDHHEVDWYRDYFQA

Radius of gyration: 20.09 Å; chains: 1; bounding box: 46×39×65 Å

Foldseek 3Di:
DLVVQQVVVCVVPVPDDSQVSLCVVCVLLQHNGSVLVVVQVVVVVVDCQADPVGHGPLFQDLVNLVPDDQFDLVRAQEEEEEQLQCVFLFPLASHRPDHLVLSVVLCPQSRYPYDYDHLCCQLANPNGFAWAKGSHALVCLVVVSIFIAGLVGDTCSVSLLVSLVVSVVVCVVRVHQAYEFAAQGLRGRQFKHFHPDPVNTDIDGHGHNNNNSCVVVVRRYAYSQQVQSSQSNVCSNPVPRDDDPVRHGPCGDPVNCVRPVD

Secondary structure (DSSP, 8-state):
-HHHHHHHHHTT-TT--HHHHHHHHHHHTT-SSHHHHHHHHHHHHHS--B-TTS-BTTSPPHHHHHTSPPP-SSS-EEEEEETTTTT-S-STTS------HHHHHHHTSTTEEEEEE-HHHHHH-SS-PPEEEESS-HHHHHTTSSEEEETT--B-HHHHHHHHHHHHHHHHHTT-SEEEE-TB-TTT-SSEEESS-TTT--EEE---HHHHHHHHTT--EEETT-HHHHHHHHHHH-TTSPP-TT---GGGSHHHHHHH--